Protein 5OQ3 (pdb70)

Nearest PDB structures (foldseek):
  5oq3-assembly1_A  TM=1.003E+00  e=3.127E-79  Clostridioides difficile
  8zqa-assembly1_H  TM=5.304E-01  e=3.551E-08  Rhodothermus profundi
  2ya2-assembly1_A  TM=5.154E-01  e=1.293E-06  Streptococcus pneumoniae TIGR4
  3faw-assembly1_A  TM=5.420E-01  e=4.729E-06  Streptococcus agalactiae COH1
  3km8-assembly2_B  TM=5.330E-01  e=2.047E-03  Mus musculus

InterPro domains:
  IPR003790 Glycosyl hydrolase-like 10 [PF02638] (31-335)
  IPR007253 Cell wall binding repeat 2 [PF04122] (404-491)
  IPR007253 Cell wall binding repeat 2 [PF04122] (505-593)
  IPR007253 Cell wall binding repeat 2 [PF04122] (609-683)
  IPR017853 Glycoside hydrolase superfamily [SSF51445] (54-316)
  IPR052177 Divisome-localized Glycosyl Hydrolase [PTHR43405] (4-421)

Foldseek 3Di:
DFAAEFEQELVVCPRADPDALDVVSRLVSLLVLLVLCVLLFHAEYAYEQAPAQAGLADDPQGAHDCSRHVDTRDDSPDRCQQSNQVSSVVSNHAYEYEHAQWFHDDFQDDPVPHDCRRPCNVCVVQWWDDHRGITGDLLDPVSLVSSLVRLLVCLQPYDHQEYEYEAAAQQFLDTPCVVSCVVRVPPPDVLVSSLVSVLVSLQSSLVSNCVRPVRRFYEYEHELFADDCVVPVLGFPAADDHCCGTRSHNVLVCLVVVSGQEYEHEQAADAPDNRRHLLRSLVSVLVSNPPTNYQYAYEFNCVQCLDVVVVGTHRLVCVLVSVVSNVVRPSHRYYYYHHSVSSVVDPSSSVSSNVVRD

Organism: Clostridioides difficile (NCBI:txid1496)

Solvent-accessible surface area: 14772 Å² total; per-residue (Å²): 200,45,25,56,0,0,3,0,3,0,24,150,24,69,19,2,0,173,33,93,97,65,65,75,99,2,63,120,29,0,19,64,16,0,72,87,0,104,63,1,24,4,22,1,0,0,0,3,0,3,0,9,0,0,0,0,1,140,26,152,51,8,10,37,0,33,10,1,11,46,77,32,33,108,87,25,66,30,36,1,0,50,47,1,4,107,22,0,62,150,45,59,4,74,0,5,0,8,1,1,1,3,26,0,1,17,55,118,64,41,38,109,171,20,33,87,96,0,4,3,84,119,39,98,96,27,30,12,115,51,65,70,53,37,22,0,3,1,1,25,59,112,0,34,131,13,2,21,52,1,2,20,22,0,0,128,82,22,89,4,32,0,0,0,0,10,33,114,4,1,40,13,96,72,13,115,1,68,79,13,45,138,151,78,1,201,67,82,89,76,56,66,15,7,22,72,8,0,8,21,0,0,122,46,0,40,61,20,0,58,95,71,62,87,140,10,49,0,0,0,0,0,39,2,4,9,48,10,106,109,55,22,114,76,2,2,74,14,60,50,146,26,6,38,60,24,39,6,1,20,0,53,15,0,3,126,111,35,11,5,35,2,0,0,0,22,0,27,53,19,47,56,54,190,42,4,18,0,36,93,0,0,39,31,1,2,97,15,5,135,86,38,150,10,49,0,19,0,0,0,0,0,46,20,71,33,73,109,94,76,73,42,39,38,0,9,166,34,0,56,100,0,2,70,46,3,104,161,61,98,42,19,92,3,2,0,0,46,0,0,61,11,0,24,123,20,114,66,4,22,144,33,0,94,75,17,23,129

Secondary structure (DSSP, 8-state):
--EEEEEE--GGGSSS-SSSS-HHHHHHHHHHHHHHHHHTT--EEEEEEESSS-BSS--SSSPBPHHHHSSTT---SS-HHHHHHHHHHHTT-EEEEEE-SSB---TT--GGGS-TT-HHHH-GGGEEEETTEEEE-TT-HHHHHHHHHHHHHHHHHS--SEEEE-S-SSSSS--S-HHHHHHHSTT--HHHHHHHHHHHHHHHHHHHHHHH-TTSEEEE--BS-S-BTTT-TTSBS--S--HHHHT---HHHHHHTT--SEE--B--S-TT-TTS-HHHHHHHHHHHHTTSSPEEEEEE-TT-BS-GGGTT-BSGGGHHHHHHHHTT-TTEEEEEES-HHHHHH-HHHHHHHHHHH-

Radius of gyration: 19.73 Å; Cα contacts (8 Å, |Δi|>4): 755; chains: 1; bounding box: 54×47×51 Å

B-factor: mean 16.6, std 9.35, range [5.35, 72.9]

Sequence (358 aa):
KEMRAAWISTVYNLDWPKTKNNEAKQKKEYTDLLDKKLKSVGINTAVVQVRPKSDALYKSNINPWSEYLTGTQGKDPGYDPLPFLIEEAHKRGMEFHAWFNPYRITMADESIDKLPANHPAKKNPSWVVKHGNKYYYDPGLPEVRKYIVDSIIAEVVQQNYDIDGVHFDDYFYPGVSFNDTATYQKYGKGQNKDNWRRENVNTTLLRDVKASIKSIKPNVVFGVSPAGIWRNKSSDPTGSDTSGNNESYVVGGTTYADTRAWIKQGLIDYVVPQLYWPIGLKAADYSSKLVAWWANEVKGTNVDLYIGQGIYKQGQSSYGGQNIIAKEIVQQVTLNRKYSEIKGSMMYFSAKDIANSTSIQKDLKSLYS

Structure (mmCIF, N/CA/C/O backbone):
data_5OQ3
#
_entry.id   5OQ3
#
_cell.length_a   62.016
_cell.length_b   65.639
_cell.length_c   104.010
_cell.angle_alpha   90.00
_cell.angle_beta   90.00
_cell.angle_gamma   90.00
#
_symmetry.space_group_name_H-M   'P 21 21 21'
#
loop_
_entity.id
_entity.type
_entity.pdbx_description
1 polymer Cwp19
2 non-polymer 'CHLORIDE ION'
3 non-polymer 1,2-ETHANEDIOL
4 non-polymer DI(HYDROXYETHYL)ETHER
5 water water
#
loop_
_atom_site.group_PDB
_atom_site.id
_atom_site.type_symbol
_atom_site.label_atom_id
_atom_site.label_alt_id
_atom_site.label_comp_id
_atom_site.label_asym_id
_atom_site.label_entity_id
_atom_site.label_seq_id
_atom_site.pdbx_PDB_ins_code
_atom_site.Cartn_x
_atom_site.Cartn_y
_atom_site.Cartn_z
_atom_site.occupancy
_atom_site.B_iso_or_equiv
_atom_site.auth_seq_id
_atom_site.auth_comp_id
_atom_site.auth_asym_id
_atom_site.au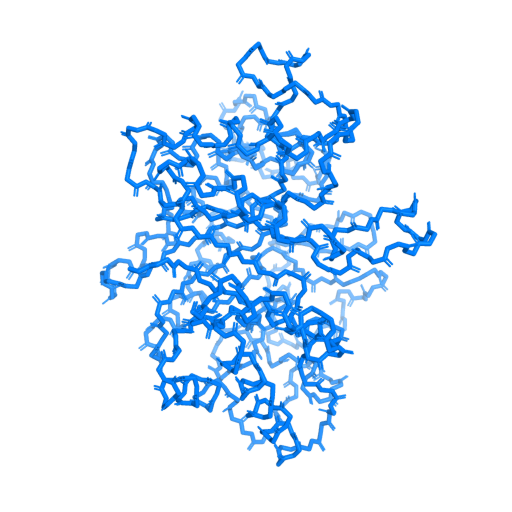th_atom_id
_atom_site.pdbx_PDB_model_num
ATOM 1 N N . LYS A 1 25 ? -4.245 -12.333 23.682 1.00 29.00 30 LYS A N 1
ATOM 2 C CA . LYS A 1 25 ? -3.681 -11.040 24.157 1.00 24.46 30 LYS A CA 1
ATOM 3 C C . LYS A 1 25 ? -4.357 -9.912 23.430 1.00 18.20 30 LYS A C 1
ATOM 4 O O . LYS A 1 25 ? -4.920 -10.111 22.373 1.00 19.65 30 LYS A O 1
ATOM 10 N N . GLU A 1 26 ? -4.267 -8.720 23.994 1.00 13.47 31 GLU A N 1
ATOM 11 C CA . GLU A 1 26 ? -4.900 -7.570 23.393 1.00 11.87 31 GLU A CA 1
ATOM 12 C C . GLU A 1 26 ? -4.225 -7.286 22.026 1.00 10.65 31 GLU A C 1
ATOM 13 O O . GLU A 1 26 ? -3.000 -7.304 21.917 1.00 10.96 31 GLU A O 1
ATOM 19 N N . MET A 1 27 ? -5.023 -7.014 20.996 1.00 10.02 32 MET A N 1
ATOM 20 C CA . MET A 1 27 ? -4.502 -6.540 19.690 1.00 9.93 32 MET A CA 1
ATOM 21 C C . MET A 1 27 ? -3.962 -5.144 19.789 1.00 7.97 32 MET A C 1
ATOM 22 O O . MET A 1 27 ? -4.649 -4.269 20.296 1.00 8.91 32 MET A O 1
ATOM 27 N N . ARG A 1 28 ? -2.724 -4.953 19.345 1.00 8.05 33 ARG A N 1
ATOM 28 C CA . ARG A 1 28 ? -2.076 -3.652 19.401 1.00 8.47 33 ARG A CA 1
ATOM 29 C C . ARG A 1 28 ? -1.374 -3.431 18.054 1.00 7.52 33 ARG A C 1
ATOM 30 O O . ARG A 1 28 ? -0.189 -3.704 17.930 1.00 10.04 33 ARG A O 1
ATOM 38 N N . ALA A 1 29 ? -2.141 -3.000 17.049 1.00 7.93 34 ALA A N 1
ATOM 39 C CA . ALA A 1 29 ? -1.646 -2.963 15.662 1.00 8.16 34 ALA A CA 1
ATOM 40 C C . ALA A 1 29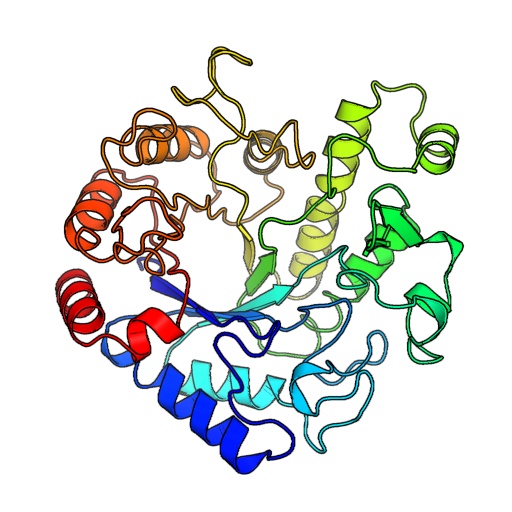 ? -1.378 -1.571 15.193 1.00 8.25 34 ALA A C 1
ATOM 41 O O . ALA A 1 29 ? -1.959 -0.636 15.698 1.00 8.81 34 ALA A O 1
ATOM 43 N N . ALA A 1 30 ? -0.501 -1.460 14.222 1.00 8.57 35 ALA A N 1
ATOM 44 C CA . ALA A 1 30 ? -0.319 -0.229 13.494 1.00 8.72 35 ALA A CA 1
ATOM 45 C C . ALA A 1 30 ? -0.476 -0.503 11.995 1.00 7.94 35 ALA A C 1
ATOM 46 O O . ALA A 1 30 ? 0.103 -1.455 11.481 1.00 9.38 35 ALA A O 1
ATOM 48 N N . TRP A 1 31 ? -1.203 0.386 11.323 1.00 8.47 36 TRP A N 1
ATOM 49 C CA . TRP A 1 31 ? -1.256 0.397 9.865 1.00 8.77 36 TRP A CA 1
ATOM 50 C C . TRP A 1 31 ? 0.052 0.969 9.320 1.00 9.14 36 TRP A C 1
ATOM 51 O O . TRP A 1 31 ? 0.514 2.032 9.785 1.00 10.51 36 TRP A O 1
ATOM 62 N N . ILE A 1 32 ? 0.608 0.281 8.325 1.00 9.56 37 ILE A N 1
ATOM 63 C CA . ILE A 1 32 ? 1.752 0.760 7.553 1.00 10.25 37 ILE A CA 1
ATOM 64 C C . ILE A 1 32 ? 1.252 0.857 6.088 1.00 10.64 37 ILE A C 1
ATOM 65 O O . ILE A 1 32 ? 1.159 -0.125 5.366 1.00 11.57 37 ILE A O 1
ATOM 70 N N . SER A 1 33 ? 0.874 2.057 5.712 1.00 12.67 38 SER A N 1
ATOM 71 C CA . SER A 1 33 ? 0.357 2.397 4.397 1.00 13.18 38 SER A CA 1
ATOM 72 C C . SER A 1 33 ? 1.482 2.676 3.442 1.00 12.22 38 SER A C 1
ATOM 73 O O . SER A 1 33 ? 2.459 3.360 3.775 1.00 13.49 38 SER A O 1
ATOM 76 N N . THR A 1 34 ? 1.345 2.137 2.237 1.00 12.09 39 THR A N 1
ATOM 77 C CA . THR A 1 34 ? 2.329 2.272 1.156 1.00 13.58 39 THR A CA 1
ATOM 78 C C . THR A 1 34 ? 1.845 3.192 0.025 1.00 14.61 39 THR A C 1
ATOM 79 O O . THR A 1 34 ? 2.641 3.695 -0.772 1.00 15.90 39 THR A O 1
ATOM 83 N N . VAL A 1 35 ? 0.543 3.478 -0.007 1.00 13.16 40 VAL A N 1
ATOM 84 C CA . VAL A 1 35 ? 0.003 4.394 -1.016 1.00 14.66 40 VAL A CA 1
ATOM 85 C C . VAL A 1 35 ? 0.586 5.780 -0.775 1.00 16.96 40 VAL A C 1
ATOM 86 O O . VAL A 1 35 ? 0.669 6.243 0.367 1.00 17.61 40 VAL A O 1
ATOM 90 N N . TYR A 1 36 ? 1.080 6.405 -1.847 1.00 15.87 41 TYR A N 1
ATOM 91 C CA . TYR A 1 36 ? 1.803 7.676 -1.752 1.00 18.53 41 TYR A CA 1
ATOM 92 C C . TYR A 1 36 ? 2.977 7.607 -0.756 1.00 16.47 41 TYR A C 1
ATOM 93 O O . TYR A 1 36 ? 3.426 8.625 -0.262 1.00 18.35 41 TYR A O 1
ATOM 102 N N . ASN A 1 37 ? 3.510 6.397 -0.520 1.00 16.77 42 ASN A N 1
ATOM 103 C CA . ASN A 1 37 ? 4.679 6.209 0.345 1.00 16.74 42 ASN A CA 1
ATOM 104 C C . ASN A 1 37 ? 4.416 6.807 1.734 1.00 17.21 42 ASN A C 1
ATOM 105 O O . ASN A 1 37 ? 5.294 7.364 2.343 1.00 18.95 42 ASN A O 1
ATOM 110 N N . LEU A 1 38 ? 3.184 6.671 2.228 1.00 17.02 43 LEU A N 1
ATOM 111 C CA . LEU A 1 38 ? 2.790 7.381 3.463 1.00 16.94 43 LEU A CA 1
ATOM 112 C C . LEU A 1 38 ? 3.654 6.976 4.668 1.00 15.72 43 LEU A C 1
ATOM 113 O O . LEU A 1 38 ? 4.263 7.822 5.326 1.00 17.46 43 LEU A O 1
ATOM 118 N N . ASP A 1 39 ? 3.672 5.681 4.968 1.00 15.73 44 ASP A N 1
ATOM 119 C CA . ASP A 1 39 ? 4.445 5.152 6.069 1.00 14.32 44 ASP A CA 1
ATOM 120 C C . ASP A 1 39 ? 5.737 4.456 5.655 1.00 16.16 44 ASP A C 1
ATOM 121 O O . ASP A 1 39 ? 6.711 4.543 6.369 1.00 19.55 44 ASP A O 1
ATOM 126 N N . TRP A 1 40 ? 5.706 3.708 4.551 1.00 15.26 45 TRP A N 1
ATOM 127 C CA . TRP A 1 40 ? 6.860 2.967 4.044 1.00 15.50 45 TRP A CA 1
ATOM 128 C C . TRP A 1 40 ? 6.604 2.645 2.557 1.00 14.94 45 TRP A C 1
ATOM 129 O O . TRP A 1 40 ? 5.430 2.397 2.200 1.00 17.58 45 TRP A O 1
ATOM 140 N N . PRO A 1 41 ? 7.623 2.610 1.697 1.00 16.15 46 PRO A N 1
ATOM 141 C CA . PRO A 1 41 ? 8.997 3.091 1.953 1.00 16.56 46 PRO A CA 1
ATOM 142 C C . PRO A 1 41 ? 9.124 4.577 1.722 1.00 19.20 46 PRO A C 1
ATOM 143 O O . PRO A 1 41 ? 8.430 5.116 0.867 1.00 20.95 46 PRO A O 1
ATOM 147 N N . LYS A 1 42 ? 10.007 5.234 2.477 1.00 19.37 47 LYS A N 1
ATOM 148 C CA . LYS A 1 42 ? 10.257 6.659 2.277 1.00 22.63 47 LYS A CA 1
ATOM 149 C C . LYS A 1 42 ? 11.062 6.847 0.994 1.00 22.85 47 LYS A C 1
ATOM 150 O O . LYS A 1 42 ? 10.880 7.844 0.292 1.00 28.25 47 LYS A O 1
ATOM 156 N N . THR A 1 43 ? 11.963 5.903 0.706 1.00 22.08 48 THR A N 1
ATOM 157 C CA . THR A 1 43 ? 12.884 5.999 -0.438 1.00 22.72 48 THR A CA 1
ATOM 158 C C . THR A 1 43 ? 12.465 5.031 -1.551 1.00 20.99 48 THR A C 1
ATOM 159 O O . THR A 1 43 ? 12.100 3.892 -1.259 1.00 22.92 48 THR A O 1
ATOM 163 N N . LYS A 1 44 ? 12.489 5.500 -2.801 1.00 22.12 49 LYS A N 1
ATOM 164 C CA . LYS A 1 44 ? 12.240 4.651 -3.972 1.00 21.15 49 LYS A CA 1
ATOM 165 C C . LYS A 1 44 ? 13.578 4.256 -4.584 1.00 23.54 49 LYS A C 1
ATOM 166 O O . LYS A 1 44 ? 14.547 4.948 -4.408 1.00 24.96 49 LYS A O 1
ATOM 172 N N . ASN A 1 45 ? 13.605 3.116 -5.280 1.00 22.39 50 ASN A N 1
ATOM 173 C CA . ASN A 1 45 ? 14.791 2.665 -6.026 1.00 25.40 50 ASN A CA 1
ATOM 174 C C . ASN A 1 45 ? 16.035 2.563 -5.188 1.00 24.88 50 ASN A C 1
ATOM 175 O O . ASN A 1 45 ? 17.106 3.064 -5.569 1.00 28.01 50 ASN A O 1
ATOM 180 N N . ASN A 1 46 ? 15.874 1.890 -4.048 1.00 25.17 51 ASN A N 1
ATOM 181 C CA . ASN A 1 46 ? 17.019 1.660 -3.173 1.00 23.53 51 ASN A CA 1
ATOM 182 C C . ASN A 1 46 ? 16.656 0.546 -2.184 1.00 20.31 51 ASN A C 1
ATOM 183 O O . ASN A 1 46 ? 16.163 0.776 -1.089 1.00 20.29 51 ASN A O 1
ATOM 188 N N . GLU A 1 47 ? 16.917 -0.685 -2.598 1.00 18.83 52 GLU A N 1
ATOM 189 C CA . GLU A 1 47 ? 16.559 -1.845 -1.811 1.00 19.04 52 GLU A CA 1
ATOM 190 C C . GLU A 1 47 ? 17.100 -1.790 -0.381 1.00 18.43 52 GLU A C 1
ATOM 191 O O . GLU A 1 47 ? 16.358 -2.005 0.588 1.00 18.51 52 GLU A O 1
ATOM 197 N N . ALA A 1 48 ? 18.386 -1.511 -0.248 1.00 18.65 53 ALA A N 1
ATOM 198 C CA . ALA A 1 48 ? 18.999 -1.529 1.084 1.00 18.30 53 ALA A CA 1
ATOM 199 C C . ALA A 1 48 ? 18.340 -0.491 2.009 1.00 17.66 53 ALA A C 1
ATOM 200 O O . ALA A 1 48 ? 18.086 -0.760 3.180 1.00 20.64 53 ALA A O 1
ATOM 202 N N . LYS A 1 49 ? 18.070 0.700 1.474 1.00 17.79 54 LYS A N 1
ATOM 203 C CA . LYS A 1 49 ? 17.499 1.741 2.291 1.00 18.17 54 LYS A CA 1
ATOM 204 C C . LYS A 1 49 ? 16.028 1.419 2.642 1.00 17.56 54 LYS A C 1
ATOM 205 O O . LYS A 1 49 ? 15.563 1.699 3.739 1.00 19.48 54 LYS A O 1
ATOM 211 N N . GLN A 1 50 ? 15.311 0.794 1.707 1.00 15.87 55 GLN A N 1
ATOM 212 C CA . GLN A 1 50 ? 13.936 0.414 1.970 1.00 14.72 55 GLN A CA 1
ATOM 213 C C . GLN A 1 50 ? 13.900 -0.626 3.091 1.00 14.57 55 GLN A C 1
ATOM 214 O O . GLN A 1 50 ? 13.092 -0.538 3.990 1.00 14.38 55 GLN A O 1
ATOM 220 N N . LYS A 1 51 ? 14.805 -1.590 3.038 1.00 13.48 56 LYS A N 1
ATOM 221 C CA . LYS A 1 51 ? 14.893 -2.609 4.084 1.00 14.25 56 LYS A CA 1
ATOM 222 C C . LYS A 1 51 ? 15.188 -1.951 5.439 1.00 15.11 56 LYS A C 1
ATOM 223 O O . LYS A 1 51 ? 14.543 -2.296 6.457 1.00 13.88 56 LYS A O 1
ATOM 229 N N . LYS A 1 52 ? 16.174 -1.052 5.485 1.00 15.39 57 LYS A N 1
ATOM 230 C CA . LYS A 1 52 ? 16.515 -0.412 6.764 1.00 15.31 57 LYS A CA 1
ATOM 231 C C . LYS A 1 52 ? 15.370 0.489 7.285 1.00 15.70 57 LYS A C 1
ATOM 232 O O . LYS A 1 52 ? 15.101 0.528 8.489 1.00 16.06 57 LYS A O 1
ATOM 238 N N . GLU A 1 53 ? 14.714 1.234 6.390 1.00 14.94 58 GLU A N 1
ATOM 239 C CA . GLU A 1 53 ? 13.558 2.030 6.781 1.00 15.83 58 GLU A CA 1
ATOM 240 C C . GLU A 1 53 ? 12.461 1.163 7.455 1.00 15.18 58 GLU A C 1
ATOM 241 O O . GLU A 1 53 ? 11.901 1.539 8.466 1.00 15.23 58 GLU A O 1
ATOM 247 N N . TYR A 1 54 ? 12.246 -0.055 6.937 1.00 12.61 59 TYR A N 1
ATOM 248 C CA . TYR A 1 54 ? 11.257 -0.956 7.505 1.00 12.62 59 TYR A CA 1
ATOM 249 C C . TYR A 1 54 ? 11.666 -1.500 8.867 1.00 12.95 59 TYR A C 1
ATOM 250 O O . TYR A 1 54 ? 10.857 -1.468 9.814 1.00 13.41 59 TYR A O 1
ATOM 259 N N . THR A 1 55 ? 12.905 -1.974 8.982 1.00 12.03 60 THR A N 1
ATOM 260 C CA . THR A 1 55 ? 13.306 -2.522 10.282 1.00 11.73 60 THR A CA 1
ATOM 261 C C . THR A 1 55 ? 13.364 -1.454 11.368 1.00 13.62 60 THR A C 1
ATOM 262 O O . THR A 1 55 ? 13.031 -1.702 12.511 1.00 14.99 60 THR A O 1
ATOM 266 N N . ASP A 1 56 ? 13.813 -0.268 11.003 1.00 13.83 61 ASP A N 1
ATOM 267 C CA . ASP A 1 56 ? 13.820 0.830 11.951 1.00 14.29 61 ASP A CA 1
ATOM 268 C C . ASP A 1 56 ? 12.398 1.177 12.400 1.00 15.16 61 ASP A C 1
ATOM 269 O O . ASP A 1 56 ? 12.156 1.466 13.575 1.00 16.45 61 ASP A O 1
ATOM 274 N N . LEU A 1 57 ? 11.458 1.140 11.465 1.00 13.63 62 LEU A N 1
ATOM 275 C CA . LEU A 1 57 ? 10.055 1.398 11.784 1.00 12.83 62 LEU A CA 1
ATOM 276 C C . LEU A 1 57 ? 9.522 0.314 12.735 1.00 12.81 62 LEU A C 1
ATOM 277 O O . LEU A 1 57 ? 8.943 0.625 13.770 1.00 14.15 62 LEU A O 1
ATOM 282 N N . LEU A 1 58 ? 9.756 -0.960 12.420 1.00 11.85 63 LEU A N 1
ATOM 283 C CA . LEU A 1 58 ? 9.281 -1.997 13.317 1.00 12.69 63 LEU A CA 1
ATOM 284 C C . LEU A 1 58 ? 9.890 -1.877 14.696 1.00 12.91 63 LEU A C 1
ATOM 285 O O . LEU A 1 58 ? 9.222 -2.141 15.698 1.00 13.55 63 LEU A O 1
ATOM 290 N N . ASP A 1 59 ? 11.186 -1.526 14.748 1.00 12.40 64 ASP A N 1
ATOM 291 C CA . ASP A 1 59 ? 11.812 -1.413 16.057 1.00 13.57 64 ASP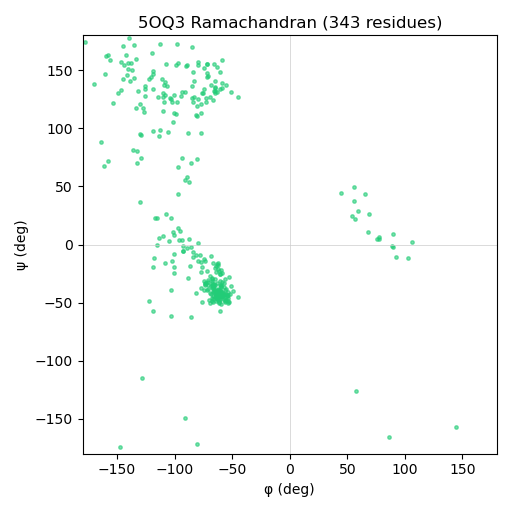 A CA 1
ATOM 292 C C . ASP A 1 59 ? 11.115 -0.348 16.911 1.00 13.83 64 ASP A C 1
ATOM 293 O O . ASP A 1 59 ? 10.885 -0.551 18.093 1.00 14.95 64 ASP A O 1
ATOM 298 N N . LYS A 1 60 ? 10.775 0.774 16.302 1.00 13.39 65 LYS A N 1
ATOM 299 C CA A LYS A 1 60 ? 10.129 1.848 17.034 0.54 15.16 65 LYS A CA 1
ATOM 300 C CA B LYS A 1 60 ? 10.097 1.858 17.009 0.46 14.66 65 LYS A CA 1
ATOM 301 C C . LYS A 1 60 ? 8.702 1.397 17.464 1.00 15.37 65 LYS A C 1
ATOM 302 O O . LYS A 1 60 ? 8.308 1.611 18.605 1.00 16.14 65 LYS A O 1
ATOM 313 N N . LEU A 1 61 ? 7.971 0.721 16.578 1.00 13.48 66 LEU A N 1
ATOM 314 C CA . LEU A 1 61 ? 6.634 0.236 16.943 1.00 13.02 66 LEU A CA 1
ATOM 315 C C . LEU A 1 61 ? 6.700 -0.786 18.086 1.00 12.87 66 LEU A C 1
ATOM 316 O O . LEU A 1 61 ? 5.945 -0.693 19.044 1.00 13.68 66 LEU A O 1
ATOM 321 N N . LYS A 1 62 ? 7.633 -1.731 17.983 1.00 13.11 67 LYS A N 1
ATOM 322 C CA . LYS A 1 62 ? 7.748 -2.747 19.005 1.00 14.69 67 LYS A CA 1
ATOM 323 C C . LYS A 1 62 ? 8.052 -2.094 20.355 1.00 16.11 67 LYS A C 1
ATOM 324 O O . LYS A 1 62 ? 7.541 -2.500 21.401 1.00 16.62 67 LYS A O 1
ATOM 330 N N . SER A 1 63 ? 8.903 -1.068 20.317 1.00 14.81 68 SER A N 1
ATOM 331 C CA . SER A 1 63 ? 9.316 -0.385 21.543 1.00 16.87 68 SER A CA 1
ATOM 332 C C . SER A 1 63 ? 8.189 0.242 22.350 1.00 16.49 68 SER A C 1
ATOM 333 O O . SER A 1 63 ? 8.366 0.459 23.559 1.00 19.19 68 SER A O 1
ATOM 336 N N . VAL A 1 64 ? 7.051 0.518 21.713 1.00 17.43 69 VAL A N 1
ATOM 337 C CA . VAL A 1 64 ? 5.891 1.095 22.425 1.00 16.25 69 VAL A CA 1
ATOM 338 C C . VAL A 1 64 ? 4.784 0.108 22.687 1.00 16.16 69 VAL A C 1
ATOM 339 O O . VAL A 1 64 ? 3.729 0.491 23.176 1.00 18.65 69 VAL A O 1
ATOM 343 N N . GLY A 1 65 ? 4.997 -1.154 22.321 1.00 15.51 70 GLY A N 1
ATOM 344 C CA . GLY A 1 65 ? 4.016 -2.200 22.588 1.00 14.34 70 GLY A CA 1
ATOM 345 C C . GLY A 1 65 ? 3.212 -2.696 21.387 1.00 11.80 70 GLY A C 1
ATOM 346 O O . GLY A 1 65 ? 2.351 -3.528 21.533 1.00 12.73 70 GLY A O 1
ATOM 347 N N . ILE A 1 66 ? 3.475 -2.187 20.197 1.00 11.21 71 ILE A N 1
ATOM 348 C CA . ILE A 1 66 ? 2.798 -2.704 19.005 1.00 10.22 71 ILE A CA 1
ATOM 349 C C . ILE A 1 66 ? 3.200 -4.155 18.766 1.00 9.69 71 ILE A C 1
ATOM 350 O O . ILE A 1 66 ? 4.381 -4.513 18.786 1.00 12.73 71 ILE A O 1
ATOM 355 N N . ASN A 1 67 ? 2.182 -4.998 18.569 1.00 9.28 72 ASN A N 1
ATOM 356 C CA . ASN A 1 67 ? 2.376 -6.427 18.358 1.00 9.36 72 ASN A CA 1
ATOM 357 C C . ASN A 1 67 ? 1.972 -6.943 17.006 1.00 9.10 72 ASN A C 1
ATOM 358 O O . ASN A 1 67 ? 2.192 -8.125 16.705 1.00 10.35 72 ASN A O 1
ATOM 363 N N . THR A 1 68 ? 1.480 -6.058 16.141 1.00 9.28 73 THR A N 1
ATOM 364 C CA . THR A 1 68 ? 0.913 -6.464 14.832 1.00 8.43 73 THR A CA 1
ATOM 365 C C . THR A 1 68 ? 1.155 -5.356 13.828 1.00 7.90 73 THR A C 1
ATOM 366 O O . THR A 1 68 ? 0.802 -4.200 14.121 1.00 9.40 73 THR A O 1
ATOM 370 N N . ALA A 1 69 ? 1.690 -5.708 12.659 1.00 8.29 74 ALA A N 1
ATOM 371 C CA . ALA A 1 69 ? 1.900 -4.755 11.572 1.00 8.81 74 ALA A CA 1
ATOM 372 C C . ALA A 1 69 ? 0.870 -5.088 10.507 1.00 8.66 74 ALA A C 1
ATOM 373 O O . ALA A 1 69 ? 0.779 -6.225 10.065 1.00 8.73 74 ALA A O 1
ATOM 375 N N . VAL A 1 70 ? 0.133 -4.114 10.068 1.00 8.31 75 VAL A N 1
ATOM 376 C CA . VAL A 1 70 ? -0.916 -4.263 9.024 1.00 8.25 75 VAL A CA 1
ATOM 377 C C . VAL A 1 70 ? -0.400 -3.490 7.811 1.00 6.65 75 VAL A C 1
ATOM 378 O O . VAL A 1 70 ? -0.429 -2.236 7.787 1.00 9.60 75 VAL A O 1
ATOM 382 N N . VAL A 1 71 ? 0.182 -4.224 6.847 1.00 7.59 76 VAL A N 1
ATOM 383 C CA . VAL A 1 71 ? 1.022 -3.612 5.807 1.00 7.94 76 VAL A CA 1
ATOM 384 C C . VAL A 1 71 ? 0.310 -3.688 4.464 1.00 7.77 76 VAL A C 1
ATOM 385 O O . VAL A 1 71 ? -0.121 -4.768 4.069 1.00 8.20 76 VAL A O 1
ATOM 389 N N . GLN A 1 72 ? 0.177 -2.561 3.784 1.00 9.11 77 GLN A N 1
ATOM 390 C CA . GLN A 1 72 ? -0.591 -2.423 2.537 1.00 9.66 77 GLN A CA 1
ATOM 391 C C . GLN A 1 72 ? 0.188 -2.983 1.366 1.00 11.66 77 GLN A C 1
ATOM 392 O O . GLN A 1 72 ? 1.025 -2.320 0.792 1.00 12.67 77 GLN A O 1
ATOM 398 N N . VAL A 1 73 ? -0.117 -4.244 1.036 1.00 8.92 78 VAL A N 1
ATOM 399 C CA . VAL A 1 73 ? 0.544 -4.963 -0.030 1.00 10.53 78 VAL A CA 1
ATOM 400 C C . VAL A 1 73 ? -0.089 -4.736 -1.408 1.00 9.65 78 VAL A C 1
ATOM 401 O O . VAL A 1 73 ? 0.520 -5.045 -2.417 1.00 10.58 78 VAL A O 1
ATOM 405 N N . ARG A 1 74 ? -1.339 -4.250 -1.405 1.00 10.23 79 ARG A N 1
ATOM 406 C CA . ARG A 1 74 ? -2.089 -3.884 -2.641 1.00 10.68 79 ARG A CA 1
ATOM 407 C C . ARG A 1 74 ? -2.713 -2.515 -2.435 1.00 11.16 79 ARG A C 1
ATOM 408 O O . ARG A 1 74 ? -3.906 -2.409 -2.149 1.00 11.48 79 ARG A O 1
ATOM 416 N N . PRO A 1 75 ? -1.905 -1.453 -2.611 1.00 11.73 80 PRO A N 1
ATOM 417 C CA . PRO A 1 75 ? -2.464 -0.121 -2.492 1.00 12.44 80 PRO A CA 1
ATOM 418 C C . PRO A 1 75 ? -3.263 0.344 -3.684 1.00 12.55 80 PRO A C 1
ATOM 419 O O . PRO A 1 75 ? -4.139 1.200 -3.513 1.00 16.01 80 PRO A O 1
ATOM 423 N N . LYS A 1 76 ? -3.016 -0.227 -4.868 1.00 12.75 81 LYS A N 1
ATOM 424 C CA . LYS A 1 76 ? -3.567 0.334 -6.115 1.00 12.99 81 LYS A CA 1
ATOM 425 C C . LYS A 1 76 ? -3.543 -0.713 -7.234 1.00 13.67 81 LYS A C 1
ATOM 426 O O . LYS A 1 76 ? -2.790 -0.592 -8.209 1.00 15.10 81 LYS A O 1
ATOM 432 N N . SER A 1 77 ? -4.371 -1.753 -7.058 1.00 12.14 82 SER A N 1
ATOM 433 C CA . SER A 1 77 ? -4.451 -2.906 -8.006 1.00 12.45 82 SER A CA 1
ATOM 434 C C . SER A 1 77 ? -3.055 -3.401 -8.437 1.00 12.19 82 SER A C 1
ATOM 435 O O . SER A 1 77 ? -2.821 -3.714 -9.604 1.00 13.15 82 SER A O 1
ATOM 438 N N . ASP A 1 78 ? -2.177 -3.514 -7.456 1.00 11.51 83 ASP A N 1
ATOM 439 C CA . ASP A 1 78 ? -0.752 -3.719 -7.668 1.00 10.74 83 ASP A CA 1
ATOM 440 C C . ASP A 1 78 ? -0.246 -4.567 -6.518 1.00 11.67 83 ASP A C 1
ATOM 441 O O . ASP A 1 78 ? -1.036 -5.061 -5.686 1.00 12.53 83 ASP A O 1
ATOM 446 N N . ALA A 1 79 ? 1.071 -4.769 -6.471 1.00 10.88 84 ALA A N 1
ATOM 447 C CA . ALA A 1 79 ? 1.625 -5.738 -5.530 1.00 11.11 84 ALA A CA 1
ATOM 448 C C . ALA A 1 79 ? 2.986 -5.269 -5.046 1.00 11.42 84 ALA A C 1
ATOM 449 O O . ALA A 1 79 ? 3.855 -4.918 -5.853 1.00 12.47 84 ALA A O 1
ATOM 451 N N . LEU A 1 80 ? 3.174 -5.339 -3.726 1.00 11.87 85 LEU A N 1
ATOM 452 C CA . LEU A 1 80 ? 4.514 -5.236 -3.162 1.00 12.60 85 LEU A CA 1
ATOM 453 C C . LEU A 1 80 ? 5.065 -6.642 -2.894 1.00 12.87 85 LEU A C 1
ATOM 454 O O . LEU A 1 80 ? 5.651 -6.909 -1.854 1.00 15.89 85 LEU A O 1
ATOM 459 N N . TYR A 1 81 ? 4.851 -7.541 -3.861 1.00 11.79 86 TYR A N 1
ATOM 460 C CA . TYR A 1 81 ? 5.256 -8.945 -3.763 1.00 12.21 86 TYR A CA 1
ATOM 461 C C . TYR A 1 81 ? 5.304 -9.481 -5.190 1.00 13.06 86 TYR A C 1
ATOM 462 O O . TYR A 1 81 ? 4.686 -8.896 -6.096 1.00 13.74 86 TYR A O 1
ATOM 471 N N . LYS A 1 82 ? 5.995 -10.596 -5.365 1.00 14.21 87 LYS A N 1
ATOM 472 C CA . LYS A 1 82 ? 6.100 -11.285 -6.642 1.00 15.05 87 LYS A CA 1
ATOM 473 C C . LYS A 1 82 ? 4.759 -11.961 -6.944 1.00 15.55 87 LYS A C 1
ATOM 474 O O . LYS A 1 82 ? 4.220 -12.722 -6.124 1.00 16.09 87 LYS A O 1
ATOM 480 N N . SER A 1 83 ? 4.202 -11.663 -8.118 1.00 14.03 88 SER A N 1
ATOM 481 C CA . SER A 1 83 ? 2.846 -12.076 -8.496 1.00 15.38 88 SER A CA 1
ATOM 482 C C . SER A 1 83 ? 2.832 -12.478 -9.969 1.00 17.15 88 SER A C 1
ATOM 483 O O . SER A 1 83 ? 3.518 -11.862 -10.779 1.00 18.49 88 SER A O 1
ATOM 486 N N . ASN A 1 84 ? 2.006 -13.461 -10.297 1.00 17.22 89 ASN A N 1
ATOM 487 C CA . ASN A 1 84 ? 1.696 -13.830 -11.674 1.00 20.41 89 ASN A CA 1
ATOM 488 C C . ASN A 1 84 ? 0.317 -13.252 -12.102 1.00 18.92 89 ASN A C 1
ATOM 489 O O . ASN A 1 84 ? -0.218 -13.621 -13.137 1.00 24.49 89 ASN A O 1
ATOM 494 N N . ILE A 1 85 ? -0.260 -12.365 -11.287 1.00 16.80 90 ILE A N 1
ATOM 495 C CA . ILE A 1 85 ? -1.602 -11.794 -11.517 1.00 17.69 90 ILE A CA 1
ATOM 496 C C . ILE A 1 85 ? -1.548 -10.253 -11.589 1.00 16.37 90 ILE A C 1
ATOM 497 O O . ILE A 1 85 ? -2.153 -9.646 -12.474 1.00 19.22 90 ILE A O 1
ATOM 502 N N . ASN A 1 86 ? -0.881 -9.618 -10.631 1.00 14.05 91 ASN A N 1
ATOM 503 C CA . ASN A 1 86 ? -0.945 -8.184 -10.440 1.00 14.23 91 ASN A CA 1
ATOM 504 C C . ASN A 1 86 ? 0.427 -7.578 -10.619 1.00 14.16 91 ASN A C 1
ATOM 505 O O . ASN A 1 86 ? 1.436 -8.212 -10.341 1.00 16.10 91 ASN A O 1
ATOM 510 N N . PRO A 1 87 ? 0.490 -6.316 -11.099 1.00 14.40 92 PRO A N 1
ATOM 511 C CA . PRO A 1 87 ? 1.771 -5.682 -11.436 1.00 13.20 92 PRO A CA 1
ATOM 512 C C .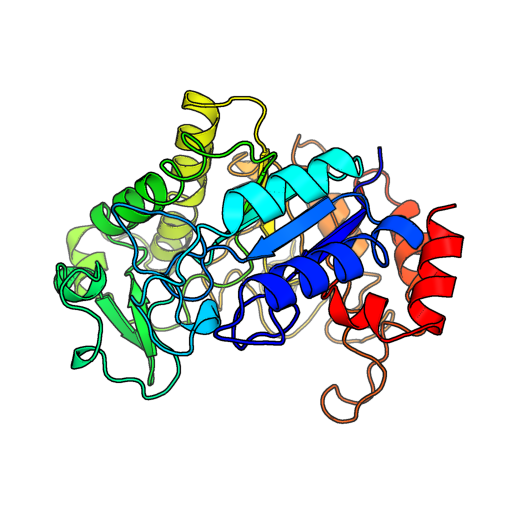 PRO A 1 87 ? 2.500 -5.154 -10.215 1.00 13.29 92 PRO A C 1
ATOM 513 O O . PRO A 1 87 ? 1.864 -4.754 -9.226 1.00 13.57 92 PRO A O 1
ATOM 517 N N . TRP A 1 88 ? 3.836 -5.048 -10.298 1.00 12.23 93 TRP A N 1
ATOM 518 C CA . TRP A 1 88 ? 4.604 -4.414 -9.223 1.00 12.63 93 TRP A CA 1
ATOM 519 C C . TRP A 1 88 ? 4.103 -3.011 -8.933 1.00 12.82 93 TRP A C 1
ATOM 520 O O . TRP A 1 88 ? 3.868 -2.213 -9.853 1.00 14.40 93 TRP A O 1
ATOM 531 N N . SER A 1 89 ? 4.005 -2.670 -7.658 1.00 12.54 94 SER A N 1
ATOM 532 C CA . SER A 1 89 ? 3.506 -1.350 -7.262 1.00 14.24 94 SER A CA 1
ATOM 533 C C . SER A 1 89 ? 4.484 -0.233 -7.637 1.00 15.09 94 SER A C 1
ATOM 534 O O . SER A 1 89 ? 5.681 -0.337 -7.430 1.00 15.59 94 SER A O 1
ATOM 537 N N . GLU A 1 90 ? 3.936 0.859 -8.156 1.00 15.05 95 GLU A N 1
ATOM 538 C CA . GLU A 1 90 ? 4.720 2.035 -8.467 1.00 16.12 95 GLU A CA 1
ATOM 539 C C . GLU A 1 90 ? 5.352 2.658 -7.236 1.00 15.36 95 GLU A C 1
ATOM 540 O O . GLU A 1 90 ? 6.285 3.457 -7.378 1.00 16.44 95 GLU A O 1
ATOM 546 N N . TYR A 1 91 ? 4.881 2.319 -6.033 1.00 13.17 96 TYR A N 1
ATOM 547 C CA . TYR A 1 91 ? 5.426 3.023 -4.854 1.00 15.21 96 TYR A CA 1
ATOM 548 C C . TYR A 1 91 ? 6.799 2.501 -4.436 1.00 16.88 96 TYR A C 1
ATOM 549 O O . TYR A 1 91 ? 7.445 3.117 -3.624 1.00 18.73 96 TYR A O 1
ATOM 558 N N . LEU A 1 92 ? 7.261 1.397 -5.021 1.00 14.93 97 LEU A N 1
ATOM 559 C CA . LEU A 1 92 ? 8.620 0.909 -4.780 1.00 16.54 97 LEU A CA 1
ATOM 560 C C . LEU A 1 92 ? 9.675 1.626 -5.612 1.00 18.26 97 LEU A C 1
ATOM 561 O O . LEU A 1 92 ? 10.772 1.899 -5.122 1.00 20.48 97 LEU A O 1
ATOM 566 N N . THR A 1 93 ? 9.359 1.862 -6.879 1.00 18.93 98 THR A N 1
ATOM 567 C CA . THR A 1 93 ? 10.327 2.423 -7.857 1.00 21.36 98 THR A CA 1
ATOM 568 C C . THR A 1 93 ? 9.986 3.792 -8.516 1.00 18.82 98 THR A C 1
ATOM 569 O O . THR A 1 93 ? 10.822 4.450 -9.034 1.00 25.69 98 THR A O 1
ATOM 573 N N . GLY A 1 94 ? 8.668 4.100 -8.439 1.00 16.49 99 GLY A N 1
ATOM 574 C CA . GLY A 1 94 ? 8.141 5.285 -9.159 1.00 24.39 99 GLY A CA 1
ATOM 575 C C . GLY A 1 94 ? 7.401 4.894 -10.428 1.00 24.60 99 GLY A C 1
ATOM 576 O O . GLY A 1 94 ? 6.778 5.743 -11.037 1.00 29.67 99 GLY A O 1
ATOM 577 N N . THR A 1 95 ? 7.505 3.634 -10.858 1.00 22.50 100 THR A N 1
ATOM 578 C CA . THR A 1 95 ? 6.908 3.155 -12.119 1.00 25.29 100 THR A CA 1
ATOM 579 C C . THR A 1 95 ? 6.088 1.872 -11.935 1.00 23.16 100 THR A C 1
ATOM 580 O O . THR A 1 95 ? 6.645 0.852 -11.495 1.00 20.80 100 THR A O 1
ATOM 584 N N . GLN A 1 96 ? 4.783 1.902 -12.279 1.00 22.82 101 GLN A N 1
ATOM 585 C CA . GLN A 1 96 ? 3.965 0.706 -12.108 1.00 22.44 101 GLN A CA 1
ATOM 586 C C . GLN A 1 96 ? 4.469 -0.383 -13.040 1.00 21.26 101 GLN A C 1
ATOM 587 O O . GLN A 1 96 ? 4.768 -0.136 -14.203 1.00 23.79 101 GLN A O 1
ATOM 593 N N . GLY A 1 97 ? 4.587 -1.581 -12.495 1.00 18.73 102 GLY A N 1
ATOM 594 C CA . GLY A 1 97 ? 4.998 -2.731 -13.248 1.00 19.62 102 GLY A CA 1
ATOM 595 C C . GLY A 1 97 ? 6.486 -2.983 -13.228 1.00 18.50 102 GLY A C 1
ATOM 596 O O . GLY A 1 97 ? 6.922 -4.043 -13.666 1.00 21.37 102 GLY A O 1
ATOM 597 N N . LYS A 1 98 ? 7.268 -2.032 -12.726 1.00 18.06 103 LYS A N 1
ATOM 598 C CA . LYS A 1 98 ? 8.738 -2.155 -12.731 1.00 19.47 103 LYS A CA 1
ATOM 599 C C . LYS A 1 98 ? 9.222 -3.054 -11.597 1.00 19.83 103 LYS A C 1
ATOM 600 O O . LYS A 1 98 ? 8.941 -2.779 -10.431 1.00 19.07 103 LYS A O 1
ATOM 606 N N . ASP A 1 99 ? 9.994 -4.090 -11.940 1.00 18.45 104 ASP A N 1
ATOM 607 C CA . ASP A 1 99 ? 10.552 -5.005 -10.955 1.00 18.05 104 ASP A CA 1
ATOM 608 C C . ASP A 1 99 ? 11.562 -4.222 -10.126 1.00 18.43 104 ASP A C 1
ATOM 609 O O . ASP A 1 99 ? 12.497 -3.653 -10.672 1.00 20.62 104 ASP A O 1
ATOM 614 N N . PRO A 1 100 ? 11.394 -4.200 -8.795 1.00 17.34 105 PRO A N 1
ATOM 615 C CA . PRO A 1 100 ? 12.330 -3.462 -7.962 1.00 17.94 105 PRO A CA 1
ATOM 616 C C . PRO A 1 100 ? 13.651 -4.200 -7.694 1.00 19.38 105 PRO A C 1
ATOM 617 O O . PRO A 1 100 ? 14.502 -3.685 -6.978 1.00 22.88 105 PRO A O 1
ATOM 621 N N . GLY A 1 101 ? 13.818 -5.397 -8.263 1.00 18.50 106 GLY A N 1
ATOM 622 C CA . GLY A 1 101 ? 15.073 -6.136 -8.122 1.00 18.79 106 GLY A CA 1
ATOM 623 C C . GLY A 1 101 ? 15.104 -7.048 -6.910 1.00 18.83 106 GLY A C 1
ATOM 624 O O . GLY A 1 101 ? 16.057 -7.791 -6.732 1.00 22.37 106 GLY A O 1
ATOM 625 N N . TYR A 1 102 ? 14.029 -7.038 -6.114 1.00 16.21 107 TYR A N 1
ATOM 626 C CA . TYR A 1 102 ? 13.861 -7.973 -5.013 1.00 14.59 107 TYR A CA 1
ATOM 627 C C . TYR A 1 102 ? 12.383 -8.039 -4.718 1.00 13.76 107 TYR A C 1
ATOM 628 O O . TYR A 1 102 ? 11.622 -7.168 -5.120 1.00 14.83 107 TYR A O 1
ATOM 637 N N . ASP A 1 103 ? 11.969 -9.065 -3.992 1.00 13.28 108 ASP A N 1
ATOM 638 C CA . ASP A 1 103 ? 10.581 -9.194 -3.550 1.00 12.73 108 ASP A CA 1
ATOM 639 C C . ASP A 1 103 ? 10.548 -8.687 -2.112 1.00 10.55 108 ASP A C 1
ATOM 640 O O . ASP A 1 103 ? 11.115 -9.317 -1.233 1.00 13.94 108 ASP A O 1
ATOM 645 N N . PRO A 1 104 ? 9.889 -7.546 -1.843 1.00 12.17 109 PRO A N 1
ATOM 646 C CA . PRO A 1 104 ? 9.903 -7.038 -0.462 1.00 10.91 109 PRO A CA 1
ATOM 647 C C . PRO A 1 104 ? 9.143 -7.897 0.533 1.00 9.72 109 PRO A C 1
ATOM 648 O O . PRO A 1 104 ? 9.501 -7.914 1.711 1.00 10.54 109 PRO A O 1
ATOM 652 N N . LEU A 1 105 ? 8.118 -8.619 0.088 1.00 9.36 110 LEU A N 1
ATOM 653 C CA . LEU A 1 105 ? 7.208 -9.216 1.060 1.00 9.24 110 LEU A CA 1
ATOM 654 C C . LEU A 1 105 ? 7.823 -10.252 2.028 1.00 9.31 110 LEU A C 1
ATOM 655 O O . LEU A 1 105 ? 7.535 -10.185 3.228 1.00 9.01 110 LEU A O 1
ATOM 660 N N . PRO A 1 106 ? 8.693 -11.170 1.529 1.00 8.39 111 PRO A N 1
ATOM 661 C CA . PRO A 1 106 ? 9.357 -12.099 2.467 1.00 9.40 111 PRO A CA 1
ATOM 662 C C . PRO A 1 106 ? 10.092 -11.354 3.575 1.00 8.63 111 PRO A C 1
ATOM 663 O O . PRO A 1 106 ? 10.093 -11.803 4.731 1.00 9.59 111 PRO A O 1
ATOM 667 N N . PHE A 1 107 ? 10.790 -10.269 3.213 1.00 9.30 112 PHE A N 1
ATOM 668 C CA . PHE A 1 107 ? 11.496 -9.464 4.188 1.00 9.45 112 PHE A CA 1
ATOM 669 C C . PHE A 1 107 ? 10.560 -8.791 5.188 1.00 9.50 112 PHE A C 1
ATOM 670 O O . PHE A 1 107 ? 10.768 -8.851 6.418 1.00 10.96 112 PHE A O 1
ATOM 678 N N . LEU A 1 108 ? 9.465 -8.272 4.655 1.00 8.54 113 LEU A N 1
ATOM 679 C CA . LEU A 1 108 ? 8.490 -7.589 5.532 1.00 8.96 113 LEU A CA 1
ATOM 680 C C . LEU A 1 108 ? 7.898 -8.550 6.577 1.00 8.31 113 LEU A C 1
ATOM 681 O O . LEU A 1 108 ? 7.766 -8.211 7.721 1.00 9.09 113 LEU A O 1
ATOM 686 N N . ILE A 1 109 ? 7.642 -9.792 6.142 1.00 7.60 114 ILE A N 1
ATOM 687 C CA . ILE A 1 109 ? 7.082 -10.806 6.996 1.00 8.03 114 ILE A CA 1
ATOM 688 C C . ILE A 1 109 ? 8.117 -11.390 7.981 1.00 7.86 114 ILE A C 1
ATOM 689 O O . ILE A 1 109 ? 7.890 -11.447 9.209 1.00 8.60 114 ILE A O 1
ATOM 694 N N . GLU A 1 110 ? 9.276 -11.776 7.435 1.00 7.91 115 GLU A N 1
ATOM 695 C CA . GLU A 1 110 ? 10.263 -12.453 8.252 1.00 9.39 115 GLU A CA 1
ATOM 696 C C . GLU A 1 110 ? 10.813 -11.501 9.326 1.00 9.44 115 GLU A C 1
ATOM 697 O O . GLU A 1 110 ? 11.066 -11.940 10.462 1.00 11.25 115 GLU A O 1
ATOM 703 N N . GLU A 1 111 ? 10.951 -10.213 8.999 1.00 9.70 116 GLU A N 1
ATOM 704 C CA . GLU A 1 111 ? 11.435 -9.291 9.980 1.00 9.79 116 GLU A CA 1
ATOM 705 C C . GLU A 1 111 ? 10.404 -8.964 11.058 1.00 9.92 116 GLU A C 1
ATOM 706 O O . GLU A 1 111 ? 10.772 -8.731 12.223 1.00 11.03 116 GLU A O 1
ATOM 712 N N . ALA A 1 112 ? 9.110 -8.947 10.711 1.00 8.68 117 ALA A N 1
ATOM 713 C CA . ALA A 1 112 ? 8.079 -8.866 11.727 1.00 9.24 117 ALA A CA 1
ATOM 714 C C . ALA A 1 112 ? 8.119 -10.072 12.643 1.00 8.50 117 ALA A C 1
ATOM 715 O O . ALA A 1 112 ? 8.118 -9.940 13.871 1.00 9.90 117 ALA A O 1
ATOM 717 N N . HIS A 1 113 ? 8.200 -11.261 12.052 1.00 8.80 118 HIS A N 1
ATOM 718 C CA . HIS A 1 113 ? 8.165 -12.444 12.878 1.00 8.66 118 HIS A CA 1
ATOM 719 C C . HIS A 1 113 ? 9.371 -12.597 13.813 1.00 10.12 118 HIS A C 1
ATOM 720 O O . HIS A 1 113 ? 9.227 -13.070 14.944 1.00 11.46 118 HIS A O 1
ATOM 727 N N . LYS A 1 114 ? 10.554 -12.179 13.347 1.00 10.03 119 LYS A N 1
ATOM 728 C CA . LYS A 1 114 ? 11.746 -12.256 14.229 1.00 12.03 119 LYS A CA 1
ATOM 729 C C . LYS A 1 114 ? 11.599 -11.351 15.445 1.00 13.52 119 LYS A C 1
ATOM 730 O O . LYS A 1 114 ? 12.252 -11.586 16.467 1.00 17.26 119 LYS A O 1
ATOM 736 N N . ARG A 1 115 ? 10.765 -10.317 15.343 1.00 12.04 120 ARG A N 1
ATOM 737 C CA . ARG A 1 115 ? 10.486 -9.419 16.441 1.00 12.93 120 ARG A CA 1
ATOM 738 C C . ARG A 1 115 ? 9.209 -9.815 17.229 1.00 13.37 120 ARG A C 1
ATOM 739 O O . ARG A 1 115 ? 8.731 -9.046 18.061 1.00 15.75 120 ARG A O 1
ATOM 747 N N . GLY A 1 116 ? 8.666 -10.997 16.998 1.00 12.86 121 GLY A N 1
ATOM 748 C CA . GLY A 1 116 ? 7.485 -11.444 17.706 1.00 13.34 121 GLY A CA 1
ATOM 749 C C . GLY A 1 116 ? 6.225 -10.675 17.352 1.00 13.66 121 GLY A C 1
ATOM 750 O O . GLY A 1 116 ? 5.301 -10.606 18.166 1.00 19.03 121 GLY A O 1
ATOM 751 N N . MET A 1 117 ? 6.196 -10.105 16.135 1.00 10.69 122 MET A N 1
ATOM 752 C CA . MET A 1 117 ? 5.051 -9.341 15.676 1.00 10.13 122 MET A CA 1
ATOM 753 C C . MET A 1 117 ? 4.298 -10.119 14.608 1.00 9.87 122 MET A C 1
ATOM 754 O O . MET A 1 117 ? 4.909 -10.785 13.780 1.00 14.03 122 MET A O 1
ATOM 759 N N . GLU A 1 118 ? 2.970 -10.060 14.662 1.00 9.04 123 GLU A N 1
ATOM 760 C CA . GLU A 1 118 ? 2.137 -10.634 13.627 1.00 9.25 123 GLU A CA 1
ATOM 761 C C . GLU A 1 118 ? 2.078 -9.700 12.423 1.00 8.60 123 GLU A C 1
ATOM 762 O O . GLU A 1 118 ? 2.350 -8.482 12.535 1.00 10.18 123 GLU A O 1
ATOM 768 N N . PHE A 1 119 ? 1.776 -10.296 11.279 1.00 7.73 124 PHE A N 1
ATOM 769 C CA . PHE A 1 119 ? 1.781 -9.590 10.009 1.00 7.15 124 PHE A CA 1
ATOM 770 C C . PHE A 1 119 ? 0.441 -9.827 9.329 1.00 7.02 124 PHE A C 1
ATOM 771 O O . PHE A 1 119 ? 0.087 -10.960 8.982 1.00 7.48 124 PHE A O 1
ATOM 779 N N . HIS A 1 120 ? -0.323 -8.779 9.112 1.00 6.82 125 HIS A N 1
ATOM 780 C CA . HIS A 1 120 ? -1.576 -8.825 8.344 1.00 6.70 125 HIS A CA 1
ATOM 781 C C . HIS A 1 120 ? -1.335 -8.104 7.014 1.00 5.85 125 HIS A C 1
ATOM 782 O O . HIS A 1 120 ? -0.938 -6.958 6.979 1.00 7.82 125 HIS A O 1
ATOM 789 N N . ALA A 1 121 ? -1.567 -8.803 5.912 1.00 6.14 126 ALA A N 1
ATOM 790 C CA . ALA A 1 121 ? -1.477 -8.252 4.562 1.00 6.27 126 ALA A CA 1
ATOM 791 C C . ALA A 1 121 ? -2.747 -7.492 4.234 1.00 6.57 126 ALA A C 1
ATOM 792 O O . ALA A 1 121 ? -3.843 -8.081 4.227 1.00 7.83 126 ALA A O 1
ATOM 794 N N . TRP A 1 122 ? -2.595 -6.187 3.968 1.00 6.80 127 TRP A N 1
ATOM 795 C CA . TRP A 1 122 ? -3.690 -5.304 3.685 1.00 7.26 127 TRP A CA 1
ATOM 796 C C . TRP A 1 122 ? -3.821 -5.073 2.163 1.00 6.93 127 TRP A C 1
ATOM 797 O O . TRP A 1 122 ? -2.859 -4.696 1.491 1.00 7.19 127 TRP A O 1
ATOM 808 N N . PHE A 1 123 ? -5.041 -5.275 1.697 1.00 7.18 128 PHE A N 1
ATOM 809 C CA . PHE A 1 123 ? -5.414 -5.129 0.288 1.00 7.57 128 PHE A CA 1
ATOM 810 C C . PHE A 1 123 ? -6.532 -4.094 0.125 1.00 8.54 128 PHE A C 1
ATOM 811 O O . PHE A 1 123 ? -7.484 -4.054 0.930 1.00 9.33 128 PHE A O 1
ATOM 819 N N . ASN A 1 124 ? -6.461 -3.311 -0.959 1.00 8.90 129 ASN A N 1
ATOM 820 C CA . ASN A 1 124 ? -7.585 -2.493 -1.419 1.00 8.54 129 ASN A CA 1
ATOM 821 C C . ASN A 1 124 ? -8.222 -3.266 -2.596 1.00 9.73 129 ASN A C 1
ATOM 822 O O . ASN A 1 124 ? -7.565 -3.468 -3.604 1.00 10.31 129 ASN A O 1
ATOM 827 N N . PRO A 1 125 ? -9.465 -3.768 -2.458 1.00 8.78 130 PRO A N 1
ATOM 828 C CA . PRO A 1 125 ? -9.950 -4.665 -3.502 1.00 9.52 130 PRO A CA 1
ATOM 829 C C . PRO A 1 125 ? -10.217 -3.993 -4.867 1.00 9.47 130 PRO A C 1
ATOM 830 O O . PRO A 1 125 ? -9.823 -4.559 -5.890 1.00 11.49 130 PRO A O 1
ATOM 834 N N . TYR A 1 126 ? -10.963 -2.877 -4.889 1.00 9.86 131 TYR A N 1
ATOM 835 C CA . TYR A 1 126 ? -11.560 -2.374 -6.150 1.00 9.71 131 TYR A CA 1
ATOM 836 C C . TYR A 1 126 ? -10.829 -1.179 -6.799 1.00 9.94 131 TYR A C 1
ATOM 837 O O . TYR A 1 126 ? -11.117 -0.892 -7.940 1.00 10.36 131 TYR A O 1
ATOM 846 N N . ARG A 1 127 ? -9.912 -0.496 -6.093 1.00 9.20 132 ARG A N 1
ATOM 847 C CA . ARG A 1 127 ? -9.262 0.655 -6.692 1.00 11.96 132 ARG A CA 1
ATOM 848 C C . ARG A 1 127 ? -8.433 0.219 -7.872 1.00 13.04 132 ARG A C 1
ATOM 849 O O . ARG A 1 127 ? -7.711 -0.788 -7.809 1.00 14.92 132 ARG A O 1
ATOM 857 N N . ILE A 1 128 ? -8.463 1.033 -8.923 1.00 11.25 133 ILE A N 1
ATOM 858 C CA . ILE A 1 128 ? -7.542 0.889 -10.066 1.00 12.39 133 ILE A CA 1
ATOM 859 C C . ILE A 1 128 ? -6.676 2.145 -10.221 1.00 12.81 133 ILE A C 1
ATOM 860 O O . ILE A 1 128 ? -5.484 2.027 -10.209 1.00 15.11 133 ILE A O 1
ATOM 865 N N . THR A 1 129 ? -7.280 3.318 -10.381 1.00 13.67 134 THR A N 1
ATOM 866 C CA . THR A 1 129 ? -6.505 4.538 -10.603 1.00 15.85 134 THR A CA 1
ATOM 867 C C . THR A 1 129 ? -6.729 5.585 -9.546 1.00 16.06 134 THR A C 1
ATOM 868 O O . THR A 1 129 ? -7.716 5.530 -8.821 1.00 17.79 134 THR A O 1
ATOM 872 N N . MET A 1 130 ? -5.827 6.570 -9.534 1.00 18.47 135 MET A N 1
ATOM 873 C CA . MET A 1 130 ? -5.989 7.812 -8.794 1.00 22.07 135 MET A CA 1
ATOM 874 C C . MET A 1 130 ? -6.506 8.879 -9.747 1.00 22.26 135 MET A C 1
ATOM 875 O O . MET A 1 130 ? -6.599 8.666 -10.960 1.00 23.05 135 MET A O 1
ATOM 880 N N . ALA A 1 131 ? -6.853 10.032 -9.188 1.00 23.25 136 ALA A N 1
ATOM 881 C CA . ALA A 1 131 ? -7.533 11.068 -9.945 1.00 24.41 136 ALA A CA 1
ATOM 882 C C . ALA A 1 131 ? -6.816 11.389 -11.248 1.00 28.37 136 ALA A C 1
ATOM 883 O O . ALA A 1 131 ? -5.602 11.611 -11.265 1.00 31.36 136 ALA A O 1
ATOM 885 N N . ASP A 1 132 ? -7.585 11.428 -12.331 1.00 30.22 137 ASP A N 1
ATOM 886 C CA . ASP A 1 132 ? -7.114 11.927 -13.636 1.00 30.97 137 ASP A CA 1
ATOM 887 C C . ASP A 1 132 ? -6.059 11.060 -14.333 1.00 29.43 137 ASP A C 1
ATOM 888 O O . ASP A 1 132 ? -5.505 11.458 -15.351 1.00 36.65 137 ASP A O 1
ATOM 893 N N . GLU A 1 133 ? -5.823 9.855 -13.821 1.00 26.30 138 GLU A N 1
ATOM 894 C CA . GLU A 1 133 ? -4.818 8.975 -14.429 1.00 28.79 138 GLU A CA 1
ATOM 895 C C . GLU A 1 133 ? -5.493 8.267 -15.580 1.00 30.93 138 GLU A C 1
ATOM 896 O O . GLU A 1 133 ? -6.641 7.869 -15.478 1.00 30.37 138 GLU A O 1
ATOM 902 N N . SER A 1 134 ? -4.762 8.099 -16.672 1.00 32.51 139 SER A N 1
ATOM 903 C CA . SER A 1 134 ? -5.325 7.523 -17.878 1.00 35.29 139 SER A CA 1
ATOM 904 C C . SER A 1 134 ? -5.297 6.014 -17.761 1.00 36.66 139 SER A C 1
ATOM 905 O O . SER A 1 134 ? -4.248 5.414 -17.489 1.00 40.84 139 SER A O 1
ATOM 908 N N . ILE A 1 135 ? -6.459 5.412 -17.971 1.00 34.08 140 ILE A N 1
ATOM 909 C CA . ILE A 1 135 ? -6.607 3.961 -17.997 1.00 36.40 140 ILE A CA 1
ATOM 910 C C . ILE A 1 135 ? -5.710 3.362 -19.106 1.00 35.08 140 ILE A C 1
ATOM 911 O O . ILE A 1 135 ? -5.121 2.304 -18.930 1.00 36.50 140 ILE A O 1
ATOM 916 N N . ASP A 1 136 ? -5.564 4.084 -20.219 1.00 35.93 141 ASP A N 1
ATOM 917 C CA . ASP A 1 136 ? -4.754 3.635 -21.364 1.00 37.89 141 ASP A CA 1
ATOM 918 C C . ASP A 1 136 ? -3.242 3.468 -21.118 1.00 37.06 141 ASP A C 1
ATOM 919 O O . ASP A 1 136 ? -2.571 2.823 -21.921 1.00 42.57 141 ASP A O 1
ATOM 924 N N . LYS A 1 137 ? -2.715 4.075 -20.050 1.00 34.81 142 LYS A N 1
ATOM 925 C CA . LYS A 1 137 ? -1.282 4.020 -19.711 1.00 35.11 142 LYS A CA 1
ATOM 926 C C . LYS A 1 137 ? -0.926 2.893 -18.729 1.00 31.65 142 LYS A C 1
ATOM 927 O O . LYS A 1 137 ? 0.235 2.787 -18.307 1.00 38.06 142 LYS A O 1
ATOM 933 N N . LEU A 1 138 ? -1.883 2.043 -18.349 1.00 30.61 143 LEU A N 1
ATOM 934 C CA . LEU A 1 138 ? -1.553 0.891 -17.484 1.00 26.21 143 LEU A CA 1
ATOM 935 C C . LEU A 1 138 ? -0.630 -0.089 -18.230 1.00 27.51 143 LEU A C 1
ATOM 936 O O . LEU A 1 138 ? -0.653 -0.132 -19.463 1.00 31.13 143 LEU A O 1
ATOM 941 N N . PRO A 1 139 ? 0.163 -0.895 -17.488 1.00 27.62 144 PRO A N 1
ATOM 942 C CA . PRO A 1 139 ? 0.967 -1.921 -18.174 1.00 19.07 144 PRO A CA 1
ATOM 943 C C . PRO A 1 139 ? 0.135 -2.930 -18.947 1.00 23.21 144 PRO A C 1
ATOM 944 O O . PRO A 1 139 ? -0.980 -3.241 -18.551 1.00 28.14 144 PRO A O 1
ATOM 948 N N . ALA A 1 140 ? 0.682 -3.439 -20.046 1.00 30.70 145 ALA A N 1
ATOM 949 C CA . ALA A 1 140 ? -0.030 -4.390 -20.939 1.00 34.14 145 ALA A CA 1
ATOM 950 C C . ALA A 1 140 ? -0.695 -5.566 -20.224 1.00 35.73 145 ALA A C 1
ATOM 951 O O . ALA A 1 140 ? -1.814 -5.972 -20.562 1.00 39.00 145 ALA A O 1
ATOM 953 N N . ASN A 1 141 ? -0.010 -6.099 -19.224 1.00 30.47 146 ASN A N 1
ATOM 954 C CA . ASN A 1 141 ? -0.500 -7.276 -18.506 1.00 29.55 146 ASN A CA 1
ATOM 955 C C . ASN A 1 141 ? -1.424 -6.954 -17.325 1.00 22.59 146 ASN A C 1
ATOM 956 O O . ASN A 1 141 ? -1.831 -7.849 -16.598 1.00 24.26 146 ASN A O 1
ATOM 961 N N . HIS A 1 142 ? -1.756 -5.681 -17.134 1.00 18.72 147 HIS A N 1
ATOM 962 C CA . HIS A 1 142 ? -2.574 -5.261 -15.994 1.00 15.76 147 HIS A CA 1
ATOM 963 C C . HIS A 1 142 ? -3.976 -5.862 -16.146 1.00 16.48 147 HIS A C 1
ATOM 964 O O . HIS A 1 142 ? -4.542 -5.793 -17.242 1.00 15.68 147 HIS A O 1
ATOM 971 N N . PRO A 1 143 ? -4.526 -6.478 -15.073 1.00 15.48 148 PRO A N 1
ATOM 972 C CA . PRO A 1 143 ? -5.882 -7.043 -15.199 1.00 15.13 148 PRO A CA 1
ATOM 973 C C . PRO A 1 143 ? -6.942 -6.117 -15.753 1.00 14.31 148 PRO A C 1
ATOM 974 O O . PRO A 1 143 ? -7.835 -6.573 -16.450 1.00 13.77 148 PRO A O 1
ATOM 978 N N . ALA A 1 144 ? -6.885 -4.827 -15.425 1.00 14.42 149 ALA A N 1
ATOM 979 C CA . ALA A 1 144 ? -7.882 -3.879 -15.913 1.00 14.48 149 ALA A CA 1
ATOM 980 C C . ALA A 1 144 ? -7.721 -3.613 -17.437 1.00 16.13 149 ALA A C 1
ATOM 981 O O . ALA A 1 144 ? -8.698 -3.323 -18.130 1.00 17.60 149 ALA A O 1
ATOM 983 N N . LYS A 1 145 ? -6.489 -3.698 -17.917 1.00 16.39 150 LYS A N 1
ATOM 984 C CA . LYS A 1 145 ? -6.226 -3.562 -19.347 1.00 17.15 150 LYS A CA 1
ATOM 985 C C . LYS A 1 145 ? -6.657 -4.813 -20.111 1.00 16.37 150 LYS A C 1
ATOM 986 O O . LYS A 1 145 ? -7.257 -4.730 -21.196 1.00 19.81 150 LYS A O 1
ATOM 992 N N . LYS A 1 146 ? -6.421 -5.977 -19.525 1.00 15.82 151 LYS A N 1
ATOM 993 C CA . LYS A 1 146 ? -6.865 -7.226 -20.146 1.00 16.01 151 LYS A CA 1
ATOM 994 C C . LYS A 1 146 ? -8.374 -7.450 -20.113 1.00 14.49 151 LYS A C 1
ATOM 995 O O . LYS A 1 146 ? -8.906 -8.220 -20.932 1.00 17.42 151 LYS A O 1
ATOM 1001 N N . ASN A 1 147 ? -9.056 -6.802 -19.165 1.00 12.39 152 ASN A N 1
ATOM 1002 C CA . ASN A 1 147 ? -10.465 -7.032 -18.951 1.00 11.98 152 ASN A CA 1
ATOM 1003 C C . ASN A 1 147 ? -11.213 -5.707 -18.847 1.00 11.20 152 ASN A C 1
ATOM 1004 O O . ASN A 1 147 ? -11.700 -5.333 -17.789 1.00 10.72 152 ASN A O 1
ATOM 1009 N N . PRO A 1 148 ? -11.322 -4.988 -19.967 1.00 12.14 153 PRO A N 1
ATOM 1010 C CA . PRO A 1 148 ? -12.042 -3.724 -19.914 1.00 12.15 153 PRO A CA 1
ATOM 1011 C C . PRO A 1 148 ? -13.494 -3.860 -19.447 1.00 10.80 153 PRO A C 1
ATOM 1012 O O . PRO A 1 148 ? -14.043 -2.917 -18.882 1.00 12.84 153 PRO A O 1
ATOM 1016 N N . SER A 1 149 ? -14.098 -5.033 -19.615 1.00 11.31 154 SER A N 1
ATOM 1017 C CA . SER A 1 149 ? -15.462 -5.303 -19.141 1.00 10.97 154 SER A CA 1
ATOM 1018 C C . SER A 1 149 ? -15.566 -5.136 -17.586 1.00 10.18 154 SER A C 1
ATOM 1019 O O . SER A 1 149 ? -16.637 -4.939 -17.056 1.00 10.08 154 SER A O 1
ATOM 1022 N N . TRP A 1 150 ? -14.447 -5.316 -16.906 1.00 10.72 155 TRP A N 1
ATOM 1023 C CA . TRP A 1 150 ? -14.434 -5.289 -15.429 1.00 10.19 155 TRP A CA 1
ATOM 1024 C C . TRP A 1 150 ? -14.402 -3.894 -14.854 1.00 10.47 155 TRP A C 1
ATOM 1025 O O . TRP A 1 150 ? -14.500 -3.757 -13.621 1.00 11.97 155 TRP A O 1
ATOM 1036 N N . VAL A 1 151 ? -14.197 -2.873 -15.694 1.00 11.29 156 VAL A N 1
ATOM 1037 C CA . VAL A 1 151 ? -13.785 -1.579 -15.196 1.00 11.99 156 VAL A CA 1
ATOM 1038 C C . VAL A 1 151 ? -14.927 -0.569 -15.316 1.00 10.09 156 VAL A C 1
ATOM 1039 O O . VAL A 1 151 ? -15.566 -0.476 -16.365 1.00 11.46 156 VAL A O 1
ATOM 1043 N N . VAL A 1 152 ? -15.108 0.234 -14.259 1.00 9.73 157 VAL A N 1
ATOM 1044 C CA . VAL A 1 152 ? -16.111 1.289 -14.238 1.00 11.22 157 VAL A CA 1
ATOM 1045 C C . VAL A 1 152 ? -15.425 2.608 -13.890 1.00 12.58 157 VAL A C 1
ATOM 1046 O O . VAL A 1 152 ? -14.673 2.669 -12.913 1.00 13.50 157 VAL A O 1
ATOM 1050 N N . LYS A 1 153 ? -15.751 3.659 -14.634 1.00 12.95 158 LYS A N 1
ATOM 1051 C CA . LYS A 1 153 ? -15.274 4.991 -14.337 1.00 16.10 158 LYS A CA 1
ATOM 1052 C C . LYS A 1 153 ? -16.273 5.690 -13.436 1.00 13.23 158 LYS A C 1
ATOM 1053 O O . LYS A 1 153 ? -17.485 5.703 -13.711 1.00 15.23 158 LYS A O 1
ATOM 1059 N N . HIS A 1 154 ? -15.761 6.290 -12.350 1.00 13.77 159 HIS A N 1
ATOM 1060 C CA . HIS A 1 154 ? -16.586 7.064 -11.413 1.00 15.55 159 HIS A CA 1
ATOM 1061 C C . HIS A 1 154 ? -15.844 8.338 -11.148 1.00 16.81 159 HIS A C 1
ATOM 1062 O O . HIS A 1 154 ? -14.728 8.280 -10.628 1.00 17.90 159 HIS A O 1
ATOM 1069 N N . GLY A 1 155 ? -16.428 9.486 -11.517 1.00 17.25 160 GLY A N 1
ATOM 1070 C CA . GLY A 1 155 ? -15.725 10.749 -11.488 1.00 20.65 160 GLY A CA 1
ATOM 1071 C C . GLY A 1 155 ? -14.478 10.666 -12.355 1.00 20.57 160 GLY A C 1
ATOM 1072 O O . GLY A 1 155 ? -14.535 10.266 -13.521 1.00 24.77 160 GLY A O 1
ATOM 1073 N N . ASN A 1 156 ? -13.346 10.997 -11.769 1.00 22.06 161 ASN A N 1
ATOM 1074 C CA . ASN A 1 156 ? -12.069 10.960 -12.487 1.00 21.55 161 ASN A CA 1
ATOM 1075 C C . ASN A 1 156 ? -11.207 9.751 -12.142 1.00 20.12 161 ASN A C 1
ATOM 1076 O O . ASN A 1 156 ? -10.013 9.762 -12.339 1.00 22.84 161 ASN A O 1
ATOM 1081 N N . LYS A 1 157 ? -11.830 8.693 -11.660 1.00 15.87 162 LYS A N 1
ATOM 1082 C CA . LYS A 1 157 ? -11.124 7.492 -11.261 1.00 15.30 162 LYS A CA 1
ATOM 1083 C C . LYS A 1 157 ? -11.822 6.252 -11.808 1.00 14.40 162 LYS A C 1
ATOM 1084 O O . LYS A 1 157 ? -13.014 6.273 -12.140 1.00 17.80 162 LYS A O 1
ATOM 1090 N N . TYR A 1 158 ? -11.066 5.172 -11.862 1.00 13.00 163 TYR A N 1
ATOM 1091 C CA . TYR A 1 158 ? -11.544 3.882 -12.329 1.00 12.68 163 TYR A CA 1
ATOM 1092 C C . TYR A 1 158 ? -11.454 2.834 -11.237 1.00 12.55 163 TYR A C 1
ATOM 1093 O O . TYR A 1 158 ? -10.524 2.849 -10.414 1.00 13.23 163 TYR A O 1
ATOM 1102 N N . TYR A 1 159 ? -12.420 1.903 -11.275 1.00 12.18 164 TYR A N 1
ATOM 1103 C CA . TYR A 1 159 ? -12.654 0.867 -10.254 1.00 10.59 164 TYR A CA 1
ATOM 1104 C C . TYR A 1 159 ? -13.017 -0.426 -10.913 1.00 10.58 164 TYR A C 1
ATOM 1105 O O . TYR A 1 159 ? -13.676 -0.431 -11.954 1.00 11.85 164 TYR A O 1
ATOM 1114 N N . TYR A 1 160 ? -12.682 -1.535 -10.247 1.00 9.12 165 TYR A N 1
ATOM 1115 C CA . TYR A 1 160 ? -13.286 -2.813 -10.618 1.00 9.58 165 TYR A CA 1
ATOM 1116 C C . TYR A 1 160 ? -14.759 -2.808 -10.189 1.00 9.80 165 TYR A C 1
ATOM 1117 O O . TYR A 1 160 ? -15.089 -2.235 -9.143 1.00 11.20 165 TYR A O 1
ATOM 1126 N N . ASP A 1 161 ? -15.611 -3.437 -10.973 1.00 8.31 166 ASP A N 1
ATOM 1127 C CA . ASP A 1 161 ? -17.056 -3.504 -10.702 1.00 8.41 166 ASP A CA 1
ATOM 1128 C C . ASP A 1 161 ? -17.359 -4.580 -9.662 1.00 6.51 166 ASP A C 1
ATOM 1129 O O . ASP A 1 161 ? -17.249 -5.787 -9.956 1.00 7.88 166 ASP A O 1
ATOM 1134 N N . PRO A 1 162 ? -17.778 -4.178 -8.451 1.00 6.72 167 PRO A N 1
ATOM 1135 C CA . PRO A 1 162 ? -18.055 -5.187 -7.413 1.00 6.93 167 PRO A CA 1
ATOM 1136 C C . PRO A 1 162 ? -19.172 -6.158 -7.775 1.00 7.27 167 PRO A C 1
ATOM 1137 O O . PRO A 1 162 ? -19.278 -7.229 -7.107 1.00 7.78 167 PRO A O 1
ATOM 1141 N N . GLY A 1 163 ? -20.004 -5.813 -8.757 1.00 8.06 168 GLY A N 1
ATOM 1142 C CA . GLY A 1 163 ? -21.111 -6.655 -9.140 1.00 8.28 168 GLY A CA 1
ATOM 1143 C C . GLY A 1 163 ? -20.839 -7.750 -10.130 1.00 8.41 168 GLY A C 1
ATOM 1144 O O . GLY A 1 163 ? -21.754 -8.530 -10.391 1.00 10.29 168 GLY A O 1
ATOM 1145 N N . LEU A 1 164 ? -19.614 -7.873 -10.641 1.00 7.85 169 LEU A N 1
ATOM 1146 C CA . LEU A 1 164 ? -19.311 -8.919 -11.599 1.00 8.77 169 LEU A CA 1
ATOM 1147 C C . LEU A 1 164 ? -18.759 -10.120 -10.887 1.00 9.21 169 LEU A C 1
ATOM 1148 O O . LEU A 1 164 ? -17.739 -10.018 -10.159 1.00 8.93 169 LEU A O 1
ATOM 1153 N N . PRO A 1 165 ? -19.306 -11.304 -11.208 1.00 8.82 170 PRO A N 1
ATOM 1154 C CA . PRO A 1 165 ? -18.717 -12.472 -10.604 1.00 9.64 170 PRO A CA 1
ATOM 1155 C C . PRO A 1 165 ? -17.226 -12.667 -10.965 1.00 9.42 170 PRO A C 1
ATOM 1156 O O . PRO A 1 165 ? -16.444 -13.150 -10.121 1.00 8.97 170 PRO A O 1
ATOM 1160 N N . GLU A 1 166 ? -16.821 -12.317 -12.182 1.00 9.14 171 GLU A N 1
ATOM 1161 C CA . GLU A 1 166 ? -15.406 -12.467 -12.538 1.00 9.74 171 GLU A CA 1
ATOM 1162 C C . GLU A 1 166 ? -14.508 -11.537 -11.723 1.00 9.81 171 GLU A C 1
ATOM 1163 O O . GLU A 1 166 ? -13.348 -11.864 -11.491 1.00 10.05 171 GLU A O 1
ATOM 1169 N N . VAL A 1 167 ? -15.007 -10.356 -11.391 1.00 8.29 172 VAL A N 1
ATOM 1170 C CA . VAL A 1 167 ? -14.235 -9.430 -10.593 1.00 8.43 172 VAL A CA 1
ATOM 1171 C C . VAL A 1 167 ? -14.036 -10.007 -9.184 1.00 9.21 172 VAL A C 1
ATOM 1172 O O . VAL A 1 167 ? -12.903 -10.034 -8.690 1.00 8.09 172 VAL A O 1
ATOM 1176 N N . ARG A 1 168 ? -15.092 -10.553 -8.605 1.00 7.24 173 ARG A N 1
ATOM 1177 C CA . ARG A 1 168 ? -14.967 -11.148 -7.289 1.00 7.81 173 ARG A CA 1
ATOM 1178 C C . ARG A 1 168 ? -13.972 -12.317 -7.308 1.00 8.10 173 ARG A C 1
ATOM 1179 O O . ARG A 1 168 ? -13.137 -12.443 -6.422 1.00 8.07 173 ARG A O 1
ATOM 1187 N N . LYS A 1 169 ? -14.080 -13.163 -8.326 1.00 8.07 174 LYS A N 1
ATOM 1188 C CA . LYS A 1 169 ? -13.153 -14.279 -8.450 1.00 8.88 174 LYS A CA 1
ATOM 1189 C C . LYS A 1 169 ? -11.724 -13.799 -8.577 1.00 7.95 174 LYS A C 1
ATOM 1190 O O . LYS A 1 169 ? -10.812 -14.406 -7.995 1.00 9.09 174 LYS A O 1
ATOM 1196 N N . TYR A 1 170 ? -11.505 -12.757 -9.387 1.00 8.24 175 TYR A N 1
ATOM 1197 C CA . TYR A 1 170 ? -10.151 -12.228 -9.542 1.00 8.40 175 TYR A CA 1
ATOM 1198 C C . TYR A 1 170 ? -9.590 -11.701 -8.207 1.00 8.00 175 TYR A C 1
ATOM 1199 O O . TYR A 1 170 ? -8.422 -11.905 -7.910 1.00 8.86 175 TYR A O 1
ATOM 1208 N N . ILE A 1 171 ? -10.405 -10.995 -7.449 1.00 7.82 176 ILE A N 1
ATOM 1209 C CA . ILE A 1 171 ? -9.956 -10.528 -6.133 1.00 8.68 176 ILE A CA 1
ATOM 1210 C C . ILE A 1 171 ? -9.654 -11.702 -5.201 1.00 8.73 176 ILE A C 1
ATOM 1211 O O . ILE A 1 171 ? -8.587 -11.737 -4.561 1.00 8.68 176 ILE A O 1
ATOM 1216 N N . VAL A 1 172 ? -10.556 -12.683 -5.169 1.00 7.60 177 VAL A N 1
ATOM 1217 C CA . VAL A 1 172 ? -10.296 -13.888 -4.378 1.00 7.80 177 VAL A CA 1
ATOM 1218 C C . VAL A 1 172 ? -8.968 -14.543 -4.775 1.00 8.96 177 VAL A C 1
ATOM 1219 O O . VAL A 1 172 ? -8.161 -14.918 -3.927 1.00 8.54 177 VAL A O 1
ATOM 1223 N N . ASP A 1 173 ? -8.782 -14.706 -6.084 1.00 8.65 178 ASP A N 1
ATOM 1224 C CA . ASP A 1 173 ? -7.576 -15.354 -6.562 1.00 9.84 178 ASP A CA 1
ATOM 1225 C C . ASP A 1 173 ? -6.327 -14.545 -6.249 1.00 9.83 178 ASP A C 1
ATOM 1226 O O . ASP A 1 173 ? -5.270 -15.103 -6.002 1.00 11.94 178 ASP A O 1
ATOM 1231 N N . SER A 1 174 ? -6.450 -13.218 -6.297 1.00 10.05 179 SER A N 1
ATOM 1232 C CA . SER A 1 174 ? -5.321 -12.339 -5.982 1.00 10.49 179 SER A CA 1
ATOM 1233 C C . SER A 1 174 ? -4.893 -12.503 -4.510 1.00 10.02 179 SER A C 1
ATOM 1234 O O . SER A 1 174 ? -3.695 -12.586 -4.217 1.00 12.37 179 SER A O 1
ATOM 1237 N N . ILE A 1 175 ? -5.866 -12.609 -3.625 1.00 8.62 180 ILE A N 1
ATOM 1238 C CA A ILE A 1 175 ? -5.550 -12.850 -2.227 0.52 7.47 180 ILE A CA 1
ATOM 1239 C CA B ILE A 1 175 ? -5.582 -12.823 -2.185 0.48 8.29 180 ILE A CA 1
ATOM 1240 C C . ILE A 1 175 ? -5.034 -14.258 -1.969 1.00 8.35 180 ILE A C 1
ATOM 1241 O O . ILE A 1 175 ? -4.069 -14.443 -1.204 1.00 8.41 180 ILE A O 1
ATOM 1250 N N . ALA A 1 176 ? -5.636 -15.228 -2.656 1.00 7.73 181 ALA A N 1
ATOM 1251 C CA . ALA A 1 176 ? -5.243 -16.631 -2.466 1.00 8.28 181 ALA A CA 1
ATOM 1252 C C . ALA A 1 176 ? -3.768 -16.832 -2.814 1.00 8.82 181 ALA A C 1
ATOM 1253 O O . ALA A 1 176 ? -3.107 -17.656 -2.179 1.00 9.50 181 ALA A O 1
ATOM 1255 N N . GLU A 1 177 ? -3.282 -16.111 -3.826 1.00 9.08 182 GLU A N 1
ATOM 1256 C CA . GLU A 1 177 ? -1.870 -16.230 -4.203 1.00 10.44 182 GLU A CA 1
ATOM 1257 C C . GLU A 1 177 ? -0.959 -15.868 -3.015 1.00 9.30 182 GLU A C 1
ATOM 1258 O O . GLU A 1 177 ? 0.049 -16.512 -2.739 1.00 10.82 182 GLU A O 1
ATOM 1264 N N . VAL A 1 178 ? -1.326 -14.790 -2.343 1.00 8.30 183 VAL A N 1
ATOM 1265 C CA . VAL A 1 178 ? -0.535 -14.318 -1.219 1.00 8.20 183 VAL A CA 1
ATOM 1266 C C . VAL A 1 178 ? -0.642 -15.293 -0.023 1.00 6.96 183 VAL A C 1
ATOM 1267 O O . VAL A 1 178 ? 0.365 -15.626 0.601 1.00 7.69 183 VAL A O 1
ATOM 1271 N N . VAL A 1 179 ? -1.847 -15.792 0.237 1.00 6.49 184 VAL A N 1
ATOM 1272 C CA . VAL A 1 179 ? -2.044 -16.777 1.312 1.00 7.03 184 VAL A CA 1
ATOM 1273 C C . VAL A 1 179 ? -1.223 -18.034 1.062 1.00 7.28 184 VAL A C 1
ATOM 1274 O O . VAL A 1 179 ? -0.617 -18.594 1.986 1.00 8.43 184 VAL A O 1
ATOM 1278 N N . GLN A 1 180 ? -1.216 -18.505 -0.188 1.00 7.74 185 GLN A N 1
ATOM 1279 C CA A GLN A 1 180 ? -0.490 -19.722 -0.540 0.50 9.22 185 GLN A CA 1
ATOM 1280 C CA B GLN A 1 180 ? -0.503 -19.729 -0.521 0.50 9.28 185 GLN A CA 1
ATOM 1281 C C . GLN A 1 180 ? 1.018 -19.538 -0.369 1.00 8.46 185 GLN A C 1
ATOM 1282 O O . GLN A 1 180 ? 1.732 -20.431 0.094 1.00 10.72 185 GLN A O 1
ATOM 1293 N N . ASN A 1 181 ? 1.526 -18.378 -0.824 1.00 7.21 186 ASN A N 1
ATOM 1294 C CA . ASN A 1 181 ? 2.952 -18.227 -1.079 1.00 7.73 186 ASN A CA 1
ATOM 1295 C C . ASN A 1 181 ? 3.727 -17.509 0.019 1.00 7.30 186 ASN A C 1
ATOM 1296 O O . ASN A 1 181 ? 4.960 -17.493 -0.043 1.00 9.02 186 ASN A O 1
ATOM 1301 N N . TYR A 1 182 ? 3.053 -16.943 1.021 1.00 7.81 187 TYR A N 1
ATOM 1302 C CA . TYR A 1 182 ? 3.709 -16.132 2.027 1.00 7.49 187 TYR A CA 1
ATOM 1303 C C . TYR A 1 182 ? 3.176 -16.465 3.418 1.00 6.42 187 TYR A C 1
ATOM 1304 O O . TYR A 1 182 ? 1.980 -16.731 3.560 1.00 7.73 187 TYR A O 1
ATOM 1313 N N . ASP A 1 183 ? 4.008 -16.305 4.420 1.00 7.65 188 ASP A N 1
ATOM 1314 C CA . ASP A 1 183 ? 3.671 -16.703 5.798 1.00 8.30 188 ASP A CA 1
ATOM 1315 C C . ASP A 1 183 ? 2.941 -15.589 6.551 1.00 7.94 188 ASP A C 1
ATOM 1316 O O . ASP A 1 183 ? 3.348 -15.173 7.653 1.00 8.78 188 ASP A O 1
ATOM 1321 N N . ILE A 1 184 ? 1.862 -15.111 5.957 1.00 7.18 189 ILE A N 1
ATOM 1322 C CA . ILE A 1 184 ? 1.061 -14.122 6.606 1.00 7.81 189 ILE A CA 1
ATOM 1323 C C . ILE A 1 184 ? 0.267 -14.661 7.767 1.00 7.85 189 ILE A C 1
ATOM 1324 O O . ILE A 1 184 ? -0.129 -15.821 7.781 1.00 9.30 189 ILE A O 1
ATOM 1329 N N . ASP A 1 185 ? -0.093 -13.796 8.709 1.00 7.56 190 ASP A N 1
ATOM 1330 C CA . ASP A 1 185 ? -0.966 -14.182 9.840 1.00 7.58 190 ASP A CA 1
ATOM 1331 C C . ASP A 1 185 ? -2.421 -13.747 9.658 1.00 6.72 190 ASP A C 1
ATOM 1332 O O . ASP A 1 185 ? -3.334 -14.319 10.255 1.00 7.92 190 ASP A O 1
ATOM 1337 N N . GLY A 1 186 ? -2.635 -12.768 8.770 1.00 6.44 191 GLY A N 1
ATOM 1338 C CA . GLY A 1 186 ? -3.970 -12.211 8.513 1.00 6.44 191 GLY A CA 1
ATOM 1339 C C . GLY A 1 186 ? -4.061 -11.578 7.148 1.00 5.87 191 GLY A C 1
ATOM 1340 O O . GLY A 1 186 ? -3.033 -11.203 6.556 1.00 6.59 191 GLY A O 1
ATOM 1341 N N . VAL A 1 187 ? -5.296 -11.454 6.685 1.00 5.42 192 VAL A N 1
ATOM 1342 C CA . VAL A 1 187 ? -5.667 -10.669 5.481 1.00 5.35 192 VAL A CA 1
ATOM 1343 C C . VAL A 1 187 ? -6.617 -9.574 5.965 1.00 6.04 192 VAL A C 1
ATOM 1344 O O . VAL A 1 187 ? -7.531 -9.858 6.735 1.00 6.30 192 VAL A O 1
ATOM 1348 N N . HIS A 1 188 ? -6.368 -8.349 5.501 1.00 6.15 193 HIS A N 1
ATOM 1349 C CA . HIS A 1 188 ? -7.072 -7.177 5.953 1.00 6.44 193 HIS A CA 1
ATOM 1350 C C . HIS A 1 188 ? -7.547 -6.343 4.755 1.00 5.98 193 HIS A C 1
ATOM 1351 O O . HIS A 1 188 ? -6.740 -6.076 3.835 1.00 7.14 193 HIS A O 1
ATOM 1358 N N . PHE A 1 189 ? -8.818 -5.929 4.756 1.00 5.77 194 PHE A N 1
ATOM 1359 C CA . PHE A 1 189 ? -9.307 -4.888 3.829 1.00 6.70 194 PHE A CA 1
ATOM 1360 C C . PHE A 1 189 ? -9.624 -3.652 4.656 1.00 6.84 194 PHE A C 1
ATOM 1361 O O . PHE A 1 189 ? -10.152 -3.773 5.762 1.00 7.71 194 PHE A O 1
ATOM 1369 N N . ASP A 1 190 ? -9.331 -2.478 4.089 1.00 7.87 195 ASP A N 1
ATOM 1370 C CA . ASP A 1 1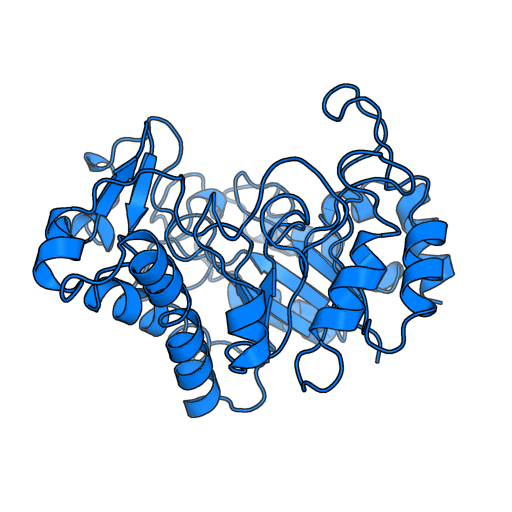90 ? -9.740 -1.231 4.710 1.00 8.47 195 ASP A CA 1
ATOM 1371 C C . ASP A 1 190 ? -11.110 -0.801 4.194 1.00 8.94 195 ASP A C 1
ATOM 1372 O O . ASP A 1 190 ? -11.958 -1.660 3.877 1.00 8.66 195 ASP A O 1
ATOM 1377 N N . ASP A 1 191 ? -11.398 0.491 4.123 1.00 9.52 196 ASP A N 1
ATOM 1378 C CA . ASP A 1 191 ? -12.771 0.966 4.155 1.00 9.90 196 ASP A CA 1
ATOM 1379 C C . ASP A 1 191 ? -13.361 1.331 2.796 1.00 9.91 196 ASP A C 1
ATOM 1380 O O . ASP A 1 191 ? -14.490 1.827 2.764 1.00 12.98 196 ASP A O 1
ATOM 1385 N N . TYR A 1 192 ? -12.662 1.033 1.696 1.00 9.12 197 TYR A N 1
ATOM 1386 C CA . TYR A 1 192 ? -13.108 1.447 0.374 1.00 9.78 197 TYR A CA 1
ATOM 1387 C C . TYR A 1 192 ? -13.843 0.308 -0.323 1.00 10.33 197 TYR A C 1
ATOM 1388 O O . TYR A 1 192 ? -13.297 -0.783 -0.525 1.00 11.03 197 TYR A O 1
ATOM 1397 N N . PHE A 1 193 ? -15.086 0.602 -0.696 1.00 9.57 198 PHE A N 1
ATOM 1398 C CA . PHE A 1 193 ? -15.910 -0.337 -1.374 1.00 9.34 198 PHE A CA 1
ATOM 1399 C C . PHE A 1 193 ? -16.456 0.343 -2.632 1.00 9.47 198 PHE A C 1
ATOM 1400 O O . PHE A 1 193 ? -15.657 0.756 -3.464 1.00 11.46 198 PHE A O 1
ATOM 1408 N N . TYR A 1 194 ? -17.753 0.577 -2.753 1.00 10.70 199 TYR A N 1
ATOM 1409 C CA . TYR A 1 194 ? -18.237 1.381 -3.863 1.00 9.74 199 TYR A CA 1
ATOM 1410 C C . TYR A 1 194 ? -17.827 2.816 -3.573 1.00 10.23 199 TYR A C 1
ATOM 1411 O O . TYR A 1 194 ? -17.822 3.227 -2.411 1.00 11.73 199 TYR A O 1
ATOM 1420 N N . PRO A 1 195 ? -17.469 3.595 -4.629 1.00 11.07 200 PRO A N 1
ATOM 1421 C CA . PRO A 1 195 ? -16.980 4.941 -4.368 1.00 14.08 200 PRO A CA 1
ATOM 1422 C C . PRO A 1 195 ? -18.051 5.959 -4.190 1.00 17.33 200 PRO A C 1
ATOM 1423 O O . PRO A 1 195 ? -17.751 7.088 -3.904 1.00 28.43 200 PRO A O 1
ATOM 1427 N N . GLY A 1 196 ? -19.302 5.637 -4.404 1.00 18.30 201 GLY A N 1
ATOM 1428 C CA . GLY A 1 196 ? -20.300 6.638 -4.106 1.00 22.96 201 GLY A CA 1
ATOM 1429 C C . GLY A 1 196 ? -21.627 6.089 -4.361 1.00 25.20 201 GLY A C 1
ATOM 1430 O O . GLY A 1 196 ? -21.768 4.942 -4.835 1.00 32.45 201 GLY A O 1
ATOM 1431 N N . VAL A 1 197 ? -22.603 6.897 -4.000 1.00 24.86 202 VAL A N 1
ATOM 1432 C CA . VAL A 1 197 ? -23.984 6.495 -4.043 1.00 30.57 202 VAL A CA 1
ATOM 1433 C C . VAL A 1 197 ? -24.269 5.986 -5.434 1.00 27.48 202 VAL A C 1
ATOM 1434 O O . VAL A 1 197 ? -24.884 4.941 -5.548 1.00 30.52 202 VAL A O 1
ATOM 1438 N N . SER A 1 198 ? -23.818 6.736 -6.455 1.00 27.95 203 SER A N 1
ATOM 1439 C CA . SER A 1 198 ? -23.980 6.362 -7.815 1.00 26.45 203 SER A CA 1
ATOM 1440 C C . SER A 1 198 ? -22.720 5.662 -8.361 1.00 21.63 203 SER A C 1
ATOM 1441 O O . SER A 1 198 ? -21.598 5.824 -7.893 1.00 25.06 203 SER A O 1
ATOM 1444 N N . PHE A 1 199 ? -22.929 4.874 -9.389 1.00 19.97 204 PHE A N 1
ATOM 1445 C CA . PHE A 1 199 ? -21.853 4.080 -9.961 1.00 15.27 204 PHE A CA 1
ATOM 1446 C C . PHE A 1 199 ? -22.431 3.536 -11.252 1.00 14.17 204 PHE A C 1
ATOM 1447 O O . PHE A 1 199 ? -23.580 3.108 -11.245 1.00 15.83 204 PHE A O 1
ATOM 1455 N N . ASN A 1 200 ? -21.654 3.526 -12.334 1.00 12.02 205 ASN A N 1
ATOM 1456 C CA . ASN A 1 200 ? -22.181 3.158 -13.637 1.00 12.73 205 ASN A CA 1
ATOM 1457 C C . ASN A 1 200 ? -22.159 1.650 -13.856 1.00 11.91 205 ASN A C 1
ATOM 1458 O O . ASN A 1 200 ? -21.385 1.126 -14.668 1.00 13.67 205 ASN A O 1
ATOM 1463 N N . ASP A 1 201 ? -23.036 0.982 -13.111 1.00 11.84 206 ASP A N 1
ATOM 1464 C CA . ASP A 1 201 ? -23.183 -0.470 -13.152 1.00 10.87 206 ASP A CA 1
ATOM 1465 C C . ASP A 1 201 ? -24.543 -0.906 -13.637 1.00 11.08 206 ASP A C 1
ATOM 1466 O O . ASP A 1 201 ? -24.948 -2.024 -13.354 1.00 11.18 206 ASP A O 1
ATOM 1471 N N . THR A 1 202 ? -25.258 -0.073 -14.373 1.00 12.67 207 THR A N 1
ATOM 1472 C CA . THR A 1 202 ? -26.616 -0.449 -14.796 1.00 12.92 207 THR A CA 1
ATOM 1473 C C . THR A 1 202 ? -26.630 -1.760 -15.561 1.00 11.98 207 THR A C 1
ATOM 1474 O O . THR A 1 202 ? -27.513 -2.587 -15.336 1.00 12.58 207 THR A O 1
ATOM 1478 N N . ALA A 1 203 ? -25.669 -1.969 -16.459 1.00 11.23 208 ALA A N 1
ATOM 1479 C CA . ALA A 1 203 ? -25.679 -3.197 -17.252 1.00 10.83 208 ALA A CA 1
ATOM 1480 C C . ALA A 1 203 ? -25.442 -4.408 -16.363 1.00 9.40 208 ALA A C 1
ATOM 1481 O O . ALA A 1 203 ? -26.091 -5.430 -16.519 1.00 10.20 208 ALA A O 1
ATOM 1483 N N . THR A 1 204 ? -24.526 -4.284 -15.399 1.00 9.38 209 THR A N 1
ATOM 1484 C CA . THR A 1 204 ? -24.251 -5.338 -14.452 1.00 8.31 209 THR A CA 1
ATOM 1485 C C . THR A 1 204 ? -25.512 -5.661 -13.654 1.00 8.04 209 THR A C 1
ATOM 1486 O O . THR A 1 204 ? -25.849 -6.824 -13.454 1.00 9.07 209 THR A O 1
ATOM 1490 N N . TYR A 1 205 ? -26.190 -4.652 -13.166 1.00 8.71 210 TYR A N 1
ATOM 1491 C CA . TYR A 1 205 ? -27.463 -4.818 -12.414 1.00 9.24 210 TYR A CA 1
ATOM 1492 C C . TYR A 1 205 ? -28.535 -5.515 -13.258 1.00 9.99 210 TYR A C 1
ATOM 1493 O O . TYR A 1 205 ? -29.227 -6.441 -12.822 1.00 10.41 210 TYR A O 1
ATOM 1502 N N . GLN A 1 206 ? -28.651 -5.085 -14.502 1.00 10.83 211 GLN A N 1
ATOM 1503 C CA . GLN A 1 206 ? -29.644 -5.721 -15.378 1.00 12.12 211 GLN A CA 1
ATOM 1504 C C . GLN A 1 206 ? -29.347 -7.188 -15.601 1.00 11.27 211 GLN A C 1
ATOM 1505 O O . GLN A 1 206 ? -30.251 -8.019 -15.677 1.00 14.68 211 GLN A O 1
ATOM 1511 N N . LYS A 1 207 ? -28.077 -7.522 -15.732 1.00 11.05 212 LYS A N 1
ATOM 1512 C CA . LYS A 1 207 ? -27.699 -8.901 -16.020 1.00 12.05 212 LYS A CA 1
ATOM 1513 C C . LYS A 1 207 ? -27.766 -9.807 -14.811 1.00 11.60 212 LYS A C 1
ATOM 1514 O O . LYS A 1 207 ? -28.161 -10.967 -14.924 1.00 13.57 212 LYS A O 1
ATOM 1520 N N . TYR A 1 208 ? -27.395 -9.297 -13.637 1.00 10.17 213 TYR A N 1
ATOM 1521 C CA . TYR A 1 208 ? -27.230 -10.152 -12.439 1.00 10.41 213 TYR A CA 1
ATOM 1522 C C . TYR A 1 208 ? -28.161 -9.831 -11.290 1.00 10.72 213 TYR A C 1
ATOM 1523 O O . TYR A 1 208 ? -28.298 -10.666 -10.388 1.00 13.24 213 TYR A O 1
ATOM 1532 N N . GLY A 1 209 ? -28.861 -8.721 -11.334 1.00 10.12 214 GLY A N 1
ATOM 1533 C CA . GLY A 1 209 ? -29.612 -8.221 -10.167 1.00 9.89 214 GLY A CA 1
ATOM 1534 C C . GLY A 1 209 ? -30.966 -8.838 -9.847 1.00 10.17 214 GLY A C 1
ATOM 1535 O O . GLY A 1 209 ? -31.505 -8.630 -8.773 1.00 9.70 214 GLY A O 1
ATOM 1536 N N . LYS A 1 210 ? -31.515 -9.582 -10.780 1.00 10.90 215 LYS A N 1
ATOM 1537 C CA . LYS A 1 210 ? -32.795 -10.277 -10.555 1.00 10.80 215 LYS A CA 1
ATOM 1538 C C . LYS A 1 210 ? -33.935 -9.352 -10.156 1.00 9.19 215 LYS A C 1
ATOM 1539 O O . LYS A 1 210 ? -34.926 -9.779 -9.591 1.00 9.54 215 LYS A O 1
ATOM 1545 N N . GLY A 1 211 ? -33.808 -8.062 -10.483 1.00 8.91 216 GLY A N 1
ATOM 1546 C CA . GLY A 1 211 ? -34.852 -7.105 -10.165 1.00 9.75 216 GLY A CA 1
ATOM 1547 C C . GLY A 1 211 ? -34.889 -6.665 -8.713 1.00 8.61 216 GLY A C 1
ATOM 1548 O O . GLY A 1 211 ? -35.804 -5.983 -8.290 1.00 10.87 216 GLY A O 1
ATOM 1549 N N . GLN A 1 212 ? -33.900 -7.093 -7.939 1.00 9.02 217 GLN A N 1
ATOM 1550 C CA . GLN A 1 212 ? -33.775 -6.725 -6.508 1.00 9.10 217 GLN A CA 1
ATOM 1551 C C . GLN A 1 212 ? -33.572 -5.234 -6.376 1.00 9.60 217 GLN A C 1
ATOM 1552 O O . GLN A 1 212 ? -33.011 -4.613 -7.259 1.00 9.83 217 GLN A O 1
ATOM 1558 N N . ASN A 1 213 ? -33.997 -4.668 -5.242 1.00 9.23 218 ASN A N 1
ATOM 1559 C CA . ASN A 1 213 ? -33.627 -3.307 -4.896 1.00 10.35 218 ASN A CA 1
ATOM 1560 C C . ASN A 1 213 ? -32.134 -3.150 -5.166 1.00 9.01 218 ASN A C 1
ATOM 1561 O O . ASN A 1 213 ? -31.299 -3.920 -4.678 1.00 8.93 218 ASN A O 1
ATOM 1566 N N . LYS A 1 214 ? -31.789 -2.129 -5.936 1.00 9.34 219 LYS A N 1
ATOM 1567 C CA . LYS A 1 214 ? -30.440 -2.032 -6.425 1.00 9.29 219 LYS A CA 1
ATOM 1568 C C . LYS A 1 214 ? -29.414 -1.789 -5.323 1.00 9.59 219 LYS A C 1
ATOM 1569 O O . LYS A 1 214 ? -28.313 -2.332 -5.360 1.00 9.23 219 LYS A O 1
ATOM 1575 N N . ASP A 1 215 ? -29.799 -1.015 -4.326 1.00 9.74 220 ASP A N 1
ATOM 1576 C CA . ASP A 1 215 ? -28.879 -0.704 -3.273 1.00 10.87 220 ASP A CA 1
ATOM 1577 C C . ASP A 1 215 ? -28.668 -1.903 -2.379 1.00 9.58 220 ASP A C 1
ATOM 1578 O O . ASP A 1 215 ? -27.541 -2.143 -1.924 1.00 8.98 220 ASP A O 1
ATOM 1583 N N . ASN A 1 216 ? -29.693 -2.717 -2.174 1.00 8.98 221 ASN A N 1
ATOM 1584 C CA . ASN A 1 216 ? -29.526 -3.951 -1.452 1.00 8.15 221 ASN A CA 1
ATOM 1585 C C . ASN A 1 216 ? -28.624 -4.941 -2.233 1.00 7.88 221 ASN A C 1
ATOM 1586 O O . ASN A 1 216 ? -27.807 -5.619 -1.625 1.00 7.68 221 ASN A O 1
ATOM 1591 N N . TRP A 1 217 ? -28.792 -4.966 -3.542 1.00 6.77 222 TRP A N 1
ATOM 1592 C CA . TRP A 1 217 ? -27.950 -5.789 -4.389 1.00 7.83 222 TRP A CA 1
ATOM 1593 C C . TRP A 1 217 ? -26.480 -5.348 -4.307 1.00 6.90 222 TRP A C 1
ATOM 1594 O O . TRP A 1 217 ? -25.598 -6.177 -4.204 1.00 7.64 222 TRP A O 1
ATOM 1605 N N . ARG A 1 218 ? -26.207 -4.047 -4.319 1.00 7.42 223 ARG A N 1
ATOM 1606 C CA . ARG A 1 218 ? -24.837 -3.561 -4.189 1.00 6.58 223 ARG A CA 1
ATOM 1607 C C . ARG A 1 218 ? -24.249 -3.958 -2.825 1.00 7.01 223 ARG A C 1
ATOM 1608 O O . ARG A 1 218 ? -23.091 -4.405 -2.760 1.00 6.83 223 ARG A O 1
ATOM 1616 N N . ARG A 1 219 ? -25.019 -3.822 -1.742 1.00 7.07 224 ARG A N 1
ATOM 1617 C CA . ARG A 1 219 ? -24.544 -4.297 -0.446 1.00 6.85 224 ARG A CA 1
ATOM 1618 C C . ARG A 1 219 ? -24.207 -5.791 -0.463 1.00 6.43 224 ARG A C 1
ATOM 1619 O O . ARG A 1 219 ? -23.166 -6.209 0.082 1.00 6.79 224 ARG A O 1
ATOM 1627 N N . GLU A 1 220 ? -25.067 -6.563 -1.115 1.00 6.18 225 GLU A N 1
ATOM 1628 C CA . GLU A 1 220 ? -24.822 -7.983 -1.207 1.00 5.87 225 GLU A CA 1
ATOM 1629 C C . GLU A 1 220 ? -23.603 -8.329 -2.063 1.00 6.11 225 GLU A C 1
ATOM 1630 O O . GLU A 1 220 ? -22.931 -9.306 -1.790 1.00 6.59 225 GLU A O 1
ATOM 1636 N N . ASN A 1 221 ? -23.320 -7.549 -3.088 1.00 6.70 226 ASN A N 1
ATOM 1637 C CA . ASN A 1 221 ? -22.125 -7.758 -3.868 1.00 5.84 226 ASN A CA 1
ATOM 1638 C C . ASN A 1 221 ? -20.866 -7.707 -3.003 1.00 5.80 226 ASN A C 1
ATOM 1639 O O . ASN A 1 221 ? -19.928 -8.472 -3.161 1.00 6.42 226 ASN A O 1
ATOM 1644 N N . VAL A 1 222 ? -20.842 -6.721 -2.115 1.00 6.19 227 VAL A N 1
ATOM 1645 C CA . VAL A 1 222 ? -19.715 -6.559 -1.183 1.00 6.49 227 VAL A CA 1
ATOM 1646 C C . VAL A 1 222 ? -19.708 -7.728 -0.193 1.00 6.25 227 VAL A C 1
ATOM 1647 O O . VAL A 1 222 ? -18.640 -8.368 0.006 1.00 6.76 227 VAL A O 1
ATOM 1651 N N . ASN A 1 223 ? -20.865 -8.062 0.371 1.00 5.95 228 ASN A N 1
ATOM 1652 C CA . ASN A 1 223 ? -20.957 -9.195 1.277 1.00 6.23 228 ASN A CA 1
ATOM 1653 C C . ASN A 1 223 ? -20.415 -10.466 0.659 1.00 6.42 228 ASN A C 1
ATOM 1654 O O . ASN A 1 223 ? -19.674 -11.206 1.313 1.00 6.56 228 ASN A O 1
ATOM 1659 N N . THR A 1 224 ? -20.746 -10.739 -0.592 1.00 6.39 229 THR A N 1
ATOM 1660 C CA A THR A 1 224 ? -20.336 -11.938 -1.312 0.60 6.64 229 THR A CA 1
ATOM 1661 C CA B THR A 1 224 ? -20.325 -12.029 -1.068 0.40 6.47 229 THR A CA 1
ATOM 1662 C C . THR A 1 224 ? -18.840 -12.006 -1.462 1.00 5.84 229 THR A C 1
ATOM 1663 O O . THR A 1 224 ? -18.233 -13.065 -1.389 1.00 6.89 229 THR A O 1
ATOM 1670 N N . LEU A 1 225 ? -18.225 -10.876 -1.775 1.00 6.58 230 LEU A N 1
ATOM 1671 C CA . LEU A 1 225 ? -16.773 -10.814 -1.884 1.00 6.56 230 LEU A CA 1
ATOM 1672 C C . LEU A 1 225 ? -16.129 -11.197 -0.556 1.00 5.77 230 LEU A C 1
ATOM 1673 O O . LEU A 1 225 ? -15.250 -12.057 -0.498 1.00 5.82 230 LEU A O 1
ATOM 1678 N N . LEU A 1 226 ? -16.569 -10.564 0.522 1.00 6.22 231 LEU A N 1
ATOM 1679 C CA . LEU A 1 226 ? -16.028 -10.898 1.835 1.00 6.48 231 LEU A CA 1
ATOM 1680 C C . LEU A 1 226 ? -16.179 -12.358 2.181 1.00 5.51 231 LEU A C 1
ATOM 1681 O O . LEU A 1 226 ? -15.220 -13.013 2.624 1.00 5.70 231 LEU A O 1
ATOM 1686 N N . ARG A 1 227 ? -17.382 -12.877 1.992 1.00 5.44 232 ARG A N 1
ATOM 1687 C CA . ARG A 1 227 ? -17.647 -14.295 2.209 1.00 6.01 232 ARG A CA 1
ATOM 1688 C C . ARG A 1 227 ? -16.682 -15.170 1.451 1.00 5.72 232 ARG A C 1
ATOM 1689 O O . ARG A 1 227 ? -16.134 -16.139 1.989 1.00 6.05 232 ARG A O 1
ATOM 1697 N N . ASP A 1 228 ? -16.516 -14.879 0.175 1.00 5.71 233 ASP A N 1
ATOM 1698 C CA . ASP A 1 228 ? -15.726 -15.747 -0.704 1.00 6.05 233 ASP A CA 1
ATOM 1699 C C . ASP A 1 228 ? -14.231 -15.641 -0.411 1.00 6.01 233 ASP A C 1
ATOM 1700 O O . ASP A 1 228 ? -13.514 -16.611 -0.483 1.00 7.13 233 ASP A O 1
ATOM 1705 N N . VAL A 1 229 ? -13.746 -14.475 -0.006 1.00 5.58 234 VAL A N 1
ATOM 1706 C CA . VAL A 1 229 ? -12.360 -14.296 0.408 1.00 5.82 234 VAL A CA 1
ATOM 1707 C C . VAL A 1 229 ? -12.127 -15.089 1.700 1.00 5.87 234 VAL A C 1
ATOM 1708 O O . VAL A 1 229 ? -11.150 -15.847 1.801 1.00 6.30 234 VAL A O 1
ATOM 1712 N N . LYS A 1 230 ? -13.015 -14.966 2.672 1.00 5.85 235 LYS A N 1
ATOM 1713 C CA . LYS A 1 230 ? -12.868 -15.733 3.897 1.00 6.47 235 LYS A CA 1
ATOM 1714 C C . LYS A 1 230 ? -12.807 -17.228 3.613 1.00 6.31 235 LYS A C 1
ATOM 1715 O O . LYS A 1 230 ? -11.942 -17.939 4.135 1.00 6.94 235 LYS A O 1
ATOM 1721 N N . ALA A 1 231 ? -13.738 -17.695 2.778 1.00 6.66 236 ALA A N 1
ATOM 1722 C CA . ALA A 1 231 ? -13.766 -19.130 2.478 1.00 7.10 236 ALA A CA 1
ATOM 1723 C C . ALA A 1 231 ? -12.488 -19.601 1.797 1.00 6.92 236 ALA A C 1
ATOM 1724 O O . ALA A 1 231 ? -11.993 -20.693 2.068 1.00 8.62 236 ALA A O 1
ATOM 1726 N N . SER A 1 232 ? -11.967 -18.791 0.885 1.00 6.69 237 SER A N 1
ATOM 1727 C CA . SER A 1 232 ? -10.745 -19.129 0.180 1.00 7.16 237 SER A CA 1
ATOM 1728 C C . SER A 1 232 ? -9.587 -19.266 1.170 1.00 6.59 237 SER A C 1
ATOM 1729 O O . SER A 1 232 ? -8.864 -20.244 1.202 1.00 9.17 237 SER A O 1
ATOM 1732 N N . ILE A 1 233 ? -9.437 -18.253 2.011 1.00 6.99 238 ILE A N 1
ATOM 1733 C CA . ILE A 1 233 ? -8.390 -18.251 3.032 1.00 7.02 238 ILE A CA 1
ATOM 1734 C C . ILE A 1 233 ? -8.480 -19.513 3.877 1.00 7.82 238 ILE A C 1
ATOM 1735 O O . ILE A 1 233 ? -7.468 -20.250 4.019 1.00 9.52 238 ILE A O 1
ATOM 1740 N N . LYS A 1 234 ? -9.697 -19.825 4.350 1.00 8.05 239 LYS A N 1
ATOM 1741 C CA . LYS A 1 234 ? -9.847 -20.955 5.291 1.00 9.71 239 LYS A CA 1
ATOM 1742 C C . LYS A 1 234 ? -9.558 -22.279 4.609 1.00 9.07 239 LYS A C 1
ATOM 1743 O O . LYS A 1 234 ? -9.105 -23.209 5.272 1.00 11.41 239 LYS A O 1
ATOM 1749 N N . SER A 1 235 ? -9.816 -22.372 3.299 1.00 8.03 240 SER A N 1
ATOM 1750 C CA . SER A 1 235 ? -9.579 -23.628 2.595 1.00 10.15 240 SER A CA 1
ATOM 1751 C C . SER A 1 235 ? -8.083 -23.891 2.383 1.00 9.82 240 SER A C 1
ATOM 1752 O O . SER A 1 235 ? -7.681 -25.011 2.049 1.00 15.20 240 SER A O 1
ATOM 1755 N N . ILE A 1 236 ? -7.240 -22.876 2.569 1.00 9.98 241 ILE A N 1
ATOM 1756 C CA . ILE A 1 236 ? -5.801 -22.977 2.426 1.00 9.08 241 ILE A CA 1
ATOM 1757 C C . ILE A 1 236 ? -5.120 -23.047 3.805 1.00 7.95 241 ILE A C 1
ATOM 1758 O O . ILE A 1 236 ? -4.395 -23.984 4.119 1.00 10.84 241 ILE A O 1
ATOM 1763 N N . LYS A 1 237 ? -5.293 -21.994 4.614 1.00 7.72 242 LYS A N 1
ATOM 1764 C CA . LYS A 1 237 ? -4.728 -21.889 5.937 1.00 8.27 242 LYS A CA 1
ATOM 1765 C C . LYS A 1 237 ? -5.832 -21.510 6.912 1.00 8.44 242 LYS A C 1
ATOM 1766 O O . LYS A 1 237 ? -6.093 -20.337 7.112 1.00 8.23 242 LYS A O 1
ATOM 1772 N N . PRO A 1 238 ? -6.466 -22.469 7.572 1.00 8.44 243 PRO A N 1
ATOM 1773 C CA . PRO A 1 238 ? -7.638 -22.186 8.447 1.00 9.45 243 PRO A CA 1
ATOM 1774 C C . PRO A 1 238 ? -7.364 -21.166 9.537 1.00 9.10 243 PRO A C 1
ATOM 1775 O O . PRO A 1 238 ? -8.276 -20.487 9.943 1.00 11.42 243 PRO A O 1
ATOM 1779 N N . ASN A 1 239 ? -6.116 -21.082 10.018 1.00 8.86 244 ASN A N 1
ATOM 1780 C CA . ASN A 1 239 ? -5.825 -20.210 11.176 1.00 9.13 244 ASN A CA 1
ATOM 1781 C C . ASN A 1 239 ? -5.386 -18.810 10.774 1.00 8.14 244 ASN A C 1
ATOM 1782 O O . ASN A 1 239 ? -5.115 -18.000 11.648 1.00 10.86 244 ASN A O 1
ATOM 1787 N N . VAL A 1 240 ? -5.283 -18.521 9.481 1.00 7.38 245 VAL A N 1
ATOM 1788 C CA . VAL A 1 240 ? -5.097 -17.132 9.038 1.00 7.46 245 VAL A CA 1
ATOM 1789 C C . VAL A 1 240 ? -6.409 -16.418 9.169 1.00 7.68 245 VAL A C 1
ATOM 1790 O O . VAL A 1 240 ? -7.449 -16.905 8.729 1.00 9.77 245 VAL A O 1
ATOM 1794 N N . VAL A 1 241 ? -6.353 -15.251 9.810 1.00 6.54 246 VAL A N 1
ATOM 1795 C CA . VAL A 1 241 ? -7.581 -14.448 10.088 1.00 6.91 246 VAL A CA 1
ATOM 1796 C C . VAL A 1 241 ? -7.893 -13.490 8.933 1.00 5.87 246 VAL A C 1
ATOM 1797 O O . VAL A 1 241 ? -6.998 -13.057 8.213 1.00 8.47 246 VAL A O 1
ATOM 1801 N N . PHE A 1 242 ? -9.154 -13.145 8.819 1.00 6.02 247 PHE A N 1
ATOM 1802 C CA . PHE A 1 242 ? -9.624 -12.183 7.828 1.00 6.32 247 PHE A CA 1
ATOM 1803 C C . PHE A 1 242 ? -10.408 -11.088 8.539 1.00 6.27 247 PHE A C 1
ATOM 1804 O O . PHE A 1 242 ? -11.367 -11.364 9.293 1.00 7.34 247 PHE A O 1
ATOM 1812 N N . GLY A 1 243 ? -10.026 -9.854 8.279 1.00 5.89 248 GLY A N 1
ATOM 1813 C CA . GLY A 1 243 ? -10.733 -8.736 8.879 1.00 7.16 248 GLY A CA 1
ATOM 1814 C C . GLY A 1 243 ? -10.869 -7.556 7.953 1.00 6.38 248 GLY A C 1
ATOM 1815 O O . GLY A 1 243 ? -10.153 -7.418 6.961 1.00 6.80 248 GLY A O 1
ATOM 1816 N N . VAL A 1 244 ? -11.809 -6.677 8.347 1.00 5.58 249 VAL A N 1
ATOM 1817 C CA . VAL A 1 244 ? -12.099 -5.493 7.570 1.00 6.18 249 VAL A CA 1
ATOM 1818 C C . VAL A 1 244 ? -12.212 -4.323 8.516 1.00 6.27 249 VAL A C 1
ATOM 1819 O O . VAL A 1 244 ? -12.775 -4.420 9.607 1.00 7.30 249 VAL A O 1
ATOM 1823 N N . SER A 1 245 ? -11.710 -3.188 8.018 1.00 6.01 250 SER A N 1
ATOM 1824 C CA . SER A 1 245 ? -11.799 -1.926 8.711 1.00 6.46 250 SER A CA 1
ATOM 1825 C C . SER A 1 245 ? -12.694 -0.951 7.941 1.00 6.90 250 SER A C 1
ATOM 1826 O O . SER A 1 245 ? -12.219 -0.255 7.032 1.00 7.74 250 SER A O 1
ATOM 1829 N N . PRO A 1 246 ? -14.003 -0.895 8.280 1.00 7.27 251 PRO A N 1
ATOM 1830 C CA . PRO A 1 246 ? -14.925 0.038 7.647 1.00 8.05 251 PRO A CA 1
ATOM 1831 C C . PRO A 1 246 ? -14.887 1.398 8.320 1.00 8.59 251 PRO A C 1
ATOM 1832 O O . PRO A 1 246 ? -14.313 1.595 9.411 1.00 8.39 251 PRO A O 1
ATOM 1836 N N . ALA A 1 247 ? -15.551 2.325 7.657 1.00 8.21 252 ALA A N 1
ATOM 1837 C CA . ALA A 1 247 ? -15.771 3.630 8.265 1.00 8.66 252 ALA A CA 1
ATOM 1838 C C . ALA A 1 247 ? -16.551 3.463 9.604 1.00 8.81 252 ALA A C 1
ATOM 1839 O O . ALA A 1 247 ? -17.251 2.468 9.846 1.00 9.86 252 ALA A O 1
ATOM 1841 N N . GLY A 1 248 ? -16.423 4.472 10.448 1.00 8.71 253 GLY A N 1
ATOM 1842 C CA . GLY A 1 248 ? -16.858 4.375 11.827 1.00 10.00 253 GLY A CA 1
ATOM 1843 C C . GLY A 1 248 ? -18.353 4.475 12.116 1.00 9.12 253 GLY A C 1
ATOM 1844 O O . GLY A 1 248 ? -18.784 4.137 13.231 1.00 10.53 253 GLY A O 1
ATOM 1845 N N . ILE A 1 249 ? -19.127 4.954 11.144 1.00 8.69 254 ILE A N 1
ATOM 1846 C CA . ILE A 1 249 ? -20.577 4.991 11.250 1.00 9.23 254 ILE A CA 1
ATOM 1847 C C . ILE A 1 249 ? -21.158 4.032 10.180 1.00 9.76 254 ILE A C 1
ATOM 1848 O O . ILE A 1 249 ? -20.853 4.134 8.983 1.00 9.96 254 ILE A O 1
ATOM 1853 N N . TRP A 1 250 ? -22.008 3.120 10.644 1.00 9.22 255 TRP A N 1
ATOM 1854 C CA . TRP A 1 250 ? -22.742 2.178 9.808 1.00 9.69 255 TRP A CA 1
ATOM 1855 C C . TRP A 1 250 ? -24.046 2.826 9.301 1.00 10.39 255 TRP A C 1
ATOM 1856 O O . TRP A 1 250 ? -24.168 3.104 8.092 1.00 10.12 255 TRP A O 1
ATOM 1867 N N . ARG A 1 251 ? -24.931 3.174 10.244 1.00 10.56 256 ARG A N 1
ATOM 1868 C CA . ARG A 1 251 ? -26.123 3.985 9.939 1.00 11.23 256 ARG A CA 1
ATOM 1869 C C . ARG A 1 251 ? -26.360 4.881 11.157 1.00 11.69 256 ARG A C 1
ATOM 1870 O O . ARG A 1 251 ? -26.209 4.437 12.295 1.00 13.53 256 ARG A O 1
ATOM 1878 N N . ASN A 1 252 ? -26.785 6.121 10.906 1.00 12.86 257 ASN A N 1
ATOM 1879 C CA . ASN A 1 252 ? -27.247 6.979 11.955 1.00 14.99 257 ASN A CA 1
ATOM 1880 C C . ASN A 1 252 ? -28.653 6.546 12.449 1.00 15.33 257 ASN A C 1
ATOM 1881 O O . ASN A 1 252 ? -29.466 5.992 11.690 1.00 19.04 257 ASN A O 1
ATOM 1886 N N . LYS A 1 253 ? -28.933 6.836 13.721 1.00 16.97 258 LYS A N 1
ATOM 1887 C CA . LYS A 1 253 ? -30.233 6.542 14.320 1.00 20.51 258 LYS A CA 1
ATOM 1888 C C . LYS A 1 253 ? -31.377 7.206 13.556 1.00 24.61 258 LYS A C 1
ATOM 1889 O O . LYS A 1 253 ? -32.479 6.652 13.450 1.00 26.80 258 LYS A O 1
ATOM 1895 N N . SER A 1 254 ? -31.102 8.378 12.991 1.00 21.98 259 SER A N 1
ATOM 1896 C CA . SER A 1 254 ? -32.081 9.073 12.162 1.00 26.84 259 SER A CA 1
ATOM 1897 C C . SER A 1 254 ? -32.492 8.301 10.885 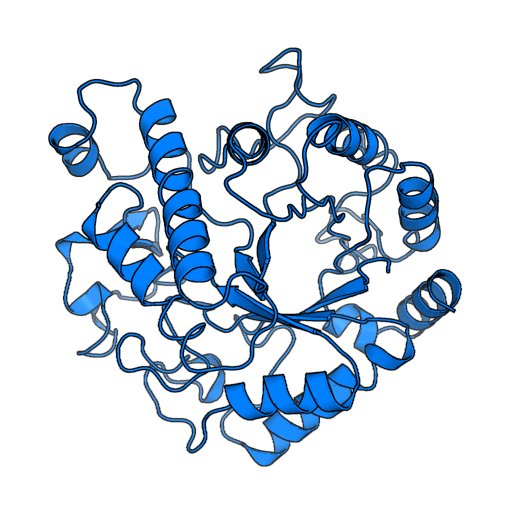1.00 25.88 259 SER A C 1
ATOM 1898 O O . SER A 1 254 ? -33.554 8.584 10.325 1.00 31.71 259 SER A O 1
ATOM 1901 N N . SER A 1 255 ? -31.664 7.358 10.423 1.00 22.86 260 SER A N 1
ATOM 1902 C CA . SER A 1 255 ? -32.014 6.479 9.274 1.00 18.89 260 SER A CA 1
ATOM 1903 C C . SER A 1 255 ? -32.495 5.089 9.709 1.00 23.28 260 SER A C 1
ATOM 1904 O O . SER A 1 255 ? -33.177 4.415 8.951 1.00 26.37 260 SER A O 1
ATOM 1907 N N . ASP A 1 256 ? -32.098 4.655 10.893 1.00 21.09 261 ASP A N 1
ATOM 1908 C CA . ASP A 1 256 ? -32.418 3.324 11.382 1.00 21.60 261 ASP A CA 1
ATOM 1909 C C . ASP A 1 256 ? -32.409 3.399 12.915 1.00 22.99 261 ASP A C 1
ATOM 1910 O O . ASP A 1 256 ? -31.409 3.736 13.483 1.00 20.43 261 ASP A O 1
ATOM 1915 N N . PRO A 1 257 ? -33.522 3.059 13.580 1.00 25.63 262 PRO A N 1
ATOM 1916 C CA . PRO A 1 257 ? -33.561 3.265 15.038 1.00 23.63 262 PRO A CA 1
ATOM 1917 C C . PRO A 1 257 ? -32.538 2.465 15.850 1.00 23.70 262 PRO A C 1
ATOM 1918 O O . PRO A 1 257 ? -32.267 2.832 17.003 1.00 27.36 262 PRO A O 1
ATOM 1922 N N . THR A 1 258 ? -31.934 1.438 15.243 1.00 21.80 263 THR A N 1
ATOM 1923 C CA . THR A 1 258 ? -30.903 0.624 15.876 1.00 19.07 263 THR A CA 1
ATOM 1924 C C . THR A 1 258 ? -29.505 1.104 15.510 1.00 15.76 263 THR A C 1
ATOM 1925 O O . THR A 1 258 ? -28.526 0.462 15.864 1.00 16.21 263 THR A O 1
ATOM 1929 N N . GLY A 1 259 ? -29.395 2.201 14.754 1.00 14.45 264 GLY A N 1
ATOM 1930 C CA . GLY A 1 259 ? -28.103 2.779 14.433 1.00 13.67 264 GLY A CA 1
ATOM 1931 C C . GLY A 1 259 ? -27.552 3.628 15.566 1.00 13.86 264 GLY A C 1
ATOM 1932 O O . GLY A 1 259 ? -28.076 3.620 16.696 1.00 16.80 264 GLY A O 1
ATOM 1933 N N . SER A 1 260 ? -26.467 4.334 15.287 1.00 14.49 265 SER A N 1
ATOM 1934 C CA . SER A 1 260 ? -25.754 5.095 16.310 1.00 14.63 265 SER A CA 1
ATOM 1935 C C . SER A 1 260 ? -26.262 6.518 16.430 1.00 17.04 265 SER A C 1
ATOM 1936 O O . SER A 1 260 ? -26.793 7.081 15.473 1.00 17.34 265 SER A O 1
ATOM 1939 N N . ASP A 1 261 ? -26.090 7.087 17.632 1.00 17.91 266 ASP A N 1
ATOM 1940 C CA . ASP A 1 261 ? -26.559 8.446 17.911 1.00 20.26 266 ASP A CA 1
ATOM 1941 C C . ASP A 1 261 ? -25.548 9.439 17.361 1.00 20.00 266 ASP A C 1
ATOM 1942 O O . ASP A 1 261 ? -24.794 10.102 18.100 1.00 22.25 266 ASP A O 1
ATOM 1947 N N . THR A 1 262 ? -25.566 9.540 16.033 1.00 18.83 267 THR A N 1
ATOM 1948 C CA . THR A 1 262 ? -24.558 10.250 15.266 1.00 17.37 267 THR A CA 1
ATOM 1949 C C . THR A 1 262 ? -25.213 10.918 14.064 1.00 18.47 267 THR A C 1
ATOM 1950 O O . THR A 1 262 ? -26.379 10.650 13.763 1.00 21.11 267 THR A O 1
ATOM 1954 N N . SER A 1 263 ? -24.458 11.761 13.369 1.00 17.90 268 SER A N 1
ATOM 1955 C CA . SER A 1 263 ? -24.887 12.393 12.099 1.00 20.73 268 SER A CA 1
ATOM 1956 C C . SER A 1 263 ? -23.723 12.313 11.091 1.00 23.67 268 SER A C 1
ATOM 1957 O O . SER A 1 263 ? -22.641 11.882 11.438 1.00 28.45 268 SER A O 1
ATOM 1960 N N . GLY A 1 264 ? -23.936 12.668 9.829 1.00 27.90 269 GLY A N 1
ATOM 1961 C CA . GLY A 1 264 ? -22.864 12.509 8.819 1.00 25.41 269 GLY A CA 1
ATOM 1962 C C . GLY A 1 264 ? -22.778 11.135 8.158 1.00 23.00 269 GLY A C 1
ATOM 1963 O O . GLY A 1 264 ? -23.672 10.318 8.294 1.00 24.73 269 GLY A O 1
ATOM 1964 N N . ASN A 1 265 ? -21.659 10.887 7.490 1.00 22.14 270 ASN A N 1
ATOM 1965 C CA A ASN A 1 265 ? -21.610 9.853 6.463 0.58 19.03 270 ASN A CA 1
ATOM 1966 C CA B ASN A 1 265 ? -21.568 9.859 6.476 0.42 18.23 270 ASN A CA 1
ATOM 1967 C C . ASN A 1 265 ? -21.731 8.445 7.017 1.00 15.19 270 ASN A C 1
ATOM 1968 O O . ASN A 1 265 ? -21.095 8.086 7.993 1.00 19.10 270 ASN A O 1
ATOM 1977 N N . GLU A 1 266 ? -22.579 7.671 6.352 1.00 12.93 271 GLU A N 1
ATOM 1978 C CA . GLU A 1 266 ? -22.908 6.319 6.723 1.00 11.17 271 GLU A CA 1
ATOM 1979 C C . GLU A 1 266 ? -22.341 5.329 5.728 1.00 12.32 271 GLU A C 1
ATOM 1980 O O . GLU A 1 266 ? -22.556 5.455 4.536 1.00 13.64 271 GLU A O 1
ATOM 1986 N N . SER A 1 267 ? -21.648 4.312 6.239 1.00 9.57 272 SER A N 1
ATOM 1987 C CA . SER A 1 267 ? -21.064 3.293 5.353 1.00 10.03 272 SER A CA 1
ATOM 1988 C C . SER A 1 267 ? -22.097 2.461 4.603 1.00 8.65 272 SER A C 1
ATOM 1989 O O . SER A 1 267 ? -21.853 2.074 3.445 1.00 10.37 272 SER A O 1
ATOM 1992 N N . TYR A 1 268 ? -23.276 2.280 5.199 1.00 8.82 273 TYR A N 1
ATOM 1993 C CA . TYR A 1 268 ? -24.347 1.482 4.608 1.00 10.22 273 TYR A CA 1
ATOM 1994 C C . TYR A 1 268 ? -24.815 2.059 3.255 1.00 11.26 273 TYR A C 1
ATOM 1995 O O . TYR A 1 268 ? -25.167 1.296 2.372 1.00 12.75 273 TYR A O 1
ATOM 2004 N N A VAL A 1 269 ? -24.870 3.395 3.205 0.54 14.36 274 VAL A N 1
ATOM 2005 N N B VAL A 1 269 ? -24.730 3.386 3.106 0.46 13.45 274 VAL A N 1
ATOM 2006 C CA A VAL A 1 269 ? -25.534 4.214 2.186 0.54 17.68 274 VAL A CA 1
ATOM 2007 C CA B VAL A 1 269 ? -25.172 4.147 1.936 0.46 16.94 274 VAL A CA 1
ATOM 2008 C C A VAL A 1 269 ? -24.503 4.728 1.186 0.54 15.51 274 VAL A C 1
ATOM 2009 C C B VAL A 1 269 ? -23.965 4.618 1.129 0.46 13.96 274 VAL A C 1
ATOM 2010 O O A VAL A 1 269 ? -24.733 4.745 -0.033 0.54 18.83 274 VAL A O 1
ATOM 2011 O O B VAL A 1 269 ? -23.027 5.131 1.706 0.46 14.17 274 VAL A O 1
ATOM 2018 N N A GLY A 1 270 ? -23.376 5.185 1.712 0.54 15.25 275 GLY A N 1
ATOM 2019 N N B GLY A 1 270 ? -23.985 4.437 -0.198 0.46 13.50 275 GLY A N 1
ATOM 2020 C CA A GLY A 1 270 ? -22.409 5.930 0.922 0.54 15.54 275 GLY A CA 1
ATOM 2021 C CA B GLY A 1 270 ? -22.964 5.010 -1.072 0.46 13.21 275 GLY A CA 1
ATOM 2022 C C A GLY A 1 270 ? -21.414 5.091 0.149 0.54 15.12 275 GLY A C 1
ATOM 2023 C C B GLY A 1 270 ? -21.691 4.199 -1.197 0.46 12.39 275 GLY A C 1
ATOM 2024 O O A GLY A 1 270 ? -20.900 5.544 -0.853 0.54 15.64 275 GLY A O 1
ATOM 2025 O O B GLY A 1 270 ? -21.209 3.961 -2.310 0.46 10.22 275 GLY A O 1
ATOM 2026 N N A THR A 1 271 ? -21.124 3.876 0.626 0.54 13.33 276 THR A N 1
ATOM 2027 N N B THR A 1 271 ? -21.150 3.761 -0.056 0.46 10.61 276 THR A N 1
ATOM 2028 C CA A THR A 1 271 ? -20.199 2.934 -0.055 0.54 13.19 276 THR A CA 1
ATOM 2029 C CA B THR A 1 271 ? -20.070 2.805 -0.081 0.46 10.54 276 THR A CA 1
ATOM 2030 C C A THR A 1 271 ? -20.696 1.489 -0.098 0.54 9.73 276 THR A C 1
ATOM 2031 C C B THR A 1 271 ? -20.659 1.413 -0.076 0.46 9.53 276 THR A C 1
ATOM 2032 O O A THR A 1 271 ? -20.020 0.620 -0.620 0.54 8.87 276 THR A O 1
ATOM 2033 O O B THR A 1 271 ? -20.002 0.494 -0.537 0.46 9.83 276 THR A O 1
ATOM 2040 N N . TYR A 1 272 ? -21.898 1.248 0.406 1.00 9.66 277 TYR A N 1
ATOM 2041 C CA . TYR A 1 272 ? -22.567 -0.078 0.398 1.00 9.01 277 TYR A CA 1
ATOM 2042 C C . TYR A 1 272 ? -21.834 -1.100 1.222 1.00 8.81 277 TYR A C 1
ATOM 2043 O O . TYR A 1 272 ? -21.765 -2.264 0.841 1.00 9.32 277 TYR A O 1
ATOM 2052 N N . ALA A 1 273 ? -21.316 -0.664 2.359 1.00 8.90 278 ALA A N 1
ATOM 2053 C CA . ALA A 1 273 ? -20.589 -1.468 3.303 1.00 8.87 278 ALA A CA 1
ATOM 2054 C C . ALA A 1 273 ? -21.495 -1.710 4.498 1.00 8.70 278 ALA A C 1
ATOM 2055 O O . ALA A 1 273 ? -21.619 -0.887 5.380 1.00 8.03 278 ALA A O 1
ATOM 2057 N N . ASP A 1 274 ? -22.140 -2.842 4.501 1.00 7.83 279 ASP A N 1
ATOM 2058 C CA . ASP A 1 274 ? -23.168 -3.227 5.460 1.00 7.30 279 ASP A CA 1
ATOM 2059 C C . ASP A 1 274 ? -22.496 -4.018 6.583 1.00 6.89 279 ASP A C 1
ATOM 2060 O O . ASP A 1 274 ? -22.614 -5.242 6.679 1.00 7.51 279 ASP A O 1
ATOM 2065 N N . THR A 1 275 ? -21.787 -3.304 7.433 1.00 7.22 280 THR A N 1
ATOM 2066 C CA . THR A 1 275 ? -20.934 -3.962 8.442 1.00 6.85 280 THR A CA 1
ATOM 2067 C C . THR A 1 275 ? -21.767 -4.845 9.351 1.00 7.78 280 THR A C 1
ATOM 2068 O O . THR A 1 275 ? -21.301 -5.899 9.748 1.00 8.60 280 THR A O 1
ATOM 2072 N N . ARG A 1 276 ? -22.982 -4.424 9.677 1.00 8.50 281 ARG A N 1
ATOM 2073 C CA . ARG A 1 276 ? -23.828 -5.276 10.517 1.00 8.31 281 ARG A CA 1
ATOM 2074 C C . ARG A 1 276 ? -24.062 -6.621 9.880 1.00 8.68 281 ARG A C 1
ATOM 2075 O O . ARG A 1 276 ? -24.040 -7.635 10.575 1.00 10.01 281 ARG A O 1
ATOM 2083 N N . ALA A 1 277 ? -24.361 -6.659 8.588 1.00 8.00 282 ALA A N 1
ATOM 2084 C CA . ALA A 1 277 ? -24.552 -7.940 7.916 1.00 8.47 282 ALA A CA 1
ATOM 2085 C C . ALA A 1 277 ? -23.304 -8.776 7.984 1.00 7.47 282 ALA A C 1
ATOM 2086 O O . ALA A 1 277 ? -23.377 -10.014 8.129 1.00 8.66 282 ALA A O 1
ATOM 2088 N N . TRP A 1 278 ? -22.138 -8.189 7.810 1.00 6.80 283 TRP A N 1
ATOM 2089 C CA . TRP A 1 278 ? -20.902 -8.935 7.846 1.00 6.90 283 TRP A CA 1
ATOM 2090 C C . TRP A 1 278 ? -20.761 -9.625 9.191 1.00 7.10 283 TRP A C 1
ATOM 2091 O O . TRP A 1 278 ? -20.318 -10.772 9.279 1.00 8.28 283 TRP A O 1
ATOM 2102 N N . ILE A 1 279 ? -21.065 -8.913 10.243 1.00 8.43 284 ILE A N 1
ATOM 2103 C CA . ILE A 1 279 ? -20.966 -9.429 11.599 1.00 9.41 284 ILE A CA 1
ATOM 2104 C C . ILE A 1 279 ? -21.993 -10.513 11.834 1.00 10.97 284 ILE A C 1
ATOM 2105 O O . ILE A 1 279 ? -21.652 -11.617 12.300 1.00 13.02 284 ILE A O 1
ATOM 2110 N N . LYS A 1 280 ? -23.231 -10.264 11.476 1.00 10.92 285 LYS A N 1
ATOM 2111 C CA . LYS A 1 280 ? -24.289 -11.205 11.779 1.00 12.62 285 LYS A CA 1
ATOM 2112 C C . LYS A 1 280 ? -24.157 -12.487 11.013 1.00 12.04 285 LYS A C 1
ATOM 2113 O O . LYS A 1 280 ? -24.513 -13.538 11.515 1.00 14.95 285 LYS A O 1
ATOM 2119 N N . GLN A 1 281 ? -23.675 -12.418 9.778 1.00 10.61 286 GLN A N 1
ATOM 2120 C CA . GLN A 1 281 ? -23.463 -13.608 8.929 1.00 10.40 286 GLN A CA 1
ATOM 2121 C C . GLN A 1 281 ? -22.071 -14.246 9.092 1.00 9.92 286 GLN A C 1
ATOM 2122 O O . GLN A 1 281 ? -21.781 -15.284 8.495 1.00 12.65 286 GLN A O 1
ATOM 2128 N N . GLY A 1 282 ? -21.209 -13.644 9.905 1.00 9.56 287 GLY A N 1
ATOM 2129 C CA . GLY A 1 282 ? -19.907 -14.208 10.157 1.00 8.84 287 GLY A CA 1
ATOM 2130 C C . GLY A 1 282 ? -19.020 -14.246 8.923 1.00 8.22 287 GLY A C 1
ATOM 2131 O O . GLY A 1 282 ? -18.303 -15.201 8.655 1.00 10.56 287 GLY A O 1
ATOM 2132 N N . LEU A 1 283 ? -19.034 -13.152 8.174 1.00 7.21 288 LEU A N 1
ATOM 2133 C CA . LEU A 1 283 ? -18.301 -13.057 6.939 1.00 6.75 288 LEU A CA 1
ATOM 2134 C C . LEU A 1 283 ? -16.826 -12.650 7.164 1.00 7.64 288 LEU A C 1
ATOM 2135 O O . LEU A 1 283 ? -16.024 -12.670 6.245 1.00 9.27 288 LEU A O 1
ATOM 2140 N N . ILE A 1 284 ? -16.540 -12.236 8.401 1.00 6.81 289 ILE A N 1
ATOM 2141 C CA . ILE A 1 284 ? -15.224 -11.748 8.774 1.00 6.71 289 ILE A CA 1
ATOM 2142 C C . ILE A 1 284 ? -14.882 -12.345 10.149 1.00 6.99 289 ILE A C 1
ATOM 2143 O O . ILE 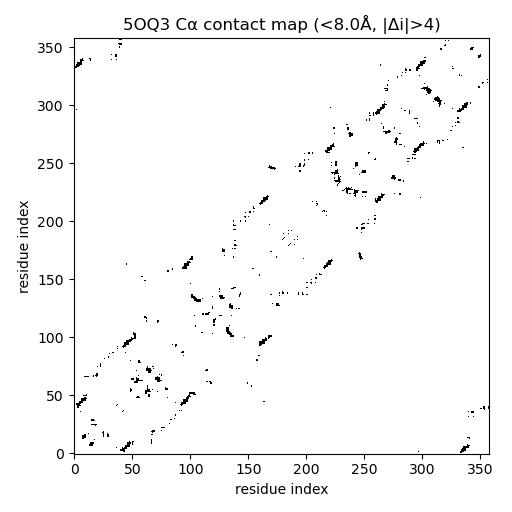A 1 284 ? -15.786 -12.676 10.919 1.00 8.05 289 ILE A O 1
ATOM 2148 N N . ASP A 1 285 ? -13.586 -12.432 10.431 1.00 7.27 290 ASP A N 1
ATOM 2149 C CA . ASP A 1 285 ? -13.137 -12.816 11.772 1.00 7.39 290 ASP A CA 1
ATOM 2150 C C . ASP A 1 285 ? -12.983 -11.646 12.733 1.00 6.75 290 ASP A C 1
ATOM 2151 O O . ASP A 1 285 ? -13.096 -11.817 13.948 1.00 8.13 290 ASP A O 1
ATOM 2156 N N . TYR A 1 286 ? -12.681 -10.464 12.180 1.00 6.14 291 TYR A N 1
ATOM 2157 C CA . TYR A 1 286 ? -12.508 -9.250 12.985 1.00 6.15 291 TYR A CA 1
ATOM 2158 C C . TYR A 1 286 ? -12.964 -8.047 12.222 1.00 6.27 291 TYR A C 1
ATOM 2159 O O . TYR A 1 286 ? -12.981 -8.044 11.002 1.00 7.53 291 TYR A O 1
ATOM 2168 N N . VAL A 1 287 ? -13.297 -6.992 12.970 1.00 6.04 292 VAL A N 1
ATOM 2169 C CA . VAL A 1 287 ? -13.776 -5.746 12.394 1.00 6.34 292 VAL A CA 1
ATOM 2170 C C . VAL A 1 287 ? -13.114 -4.604 13.154 1.00 6.01 292 VAL A C 1
ATOM 2171 O O . VAL A 1 287 ? -12.908 -4.663 14.385 1.00 7.06 292 VAL A O 1
ATOM 2175 N N . VAL A 1 288 ? -12.748 -3.567 12.383 1.00 6.08 293 VAL A N 1
ATOM 2176 C CA . VAL A 1 288 ? -11.997 -2.416 12.905 1.00 6.67 293 VAL A CA 1
ATOM 2177 C C . VAL A 1 288 ? -12.670 -1.106 12.507 1.00 6.23 293 VAL A C 1
ATOM 2178 O O . VAL A 1 288 ? -12.196 -0.403 11.609 1.00 7.34 293 VAL A O 1
ATOM 2182 N N . PRO A 1 289 ? -13.798 -0.738 13.149 1.00 6.64 294 PRO A N 1
ATOM 2183 C CA . PRO A 1 289 ? -14.397 0.529 12.788 1.00 7.13 294 PRO A CA 1
ATOM 2184 C C . PRO A 1 289 ? -13.396 1.659 13.014 1.00 7.57 294 PRO A C 1
ATOM 2185 O O . PRO A 1 289 ? -12.698 1.709 14.038 1.00 8.30 294 PRO A O 1
ATOM 2189 N N . GLN A 1 290 ? -13.373 2.606 12.055 1.00 7.01 295 GLN A N 1
ATOM 2190 C CA . GLN A 1 290 ? -12.455 3.738 12.128 1.00 8.07 295 GLN A CA 1
ATOM 2191 C C . GLN A 1 290 ? -13.127 4.863 12.909 1.00 9.09 295 GLN A C 1
ATOM 2192 O O . GLN A 1 290 ? -13.939 5.632 12.382 1.00 9.76 295 GLN A O 1
ATOM 2198 N N . LEU A 1 291 ? -12.805 4.911 14.208 1.00 8.87 296 LEU A N 1
ATOM 2199 C CA . LEU A 1 291 ? -13.377 5.912 15.101 1.00 9.83 296 LEU A CA 1
ATOM 2200 C C . LEU A 1 291 ? -12.428 7.062 15.252 1.00 10.42 296 LEU A C 1
ATOM 2201 O O . LEU A 1 291 ? -11.959 7.388 16.355 1.00 10.15 296 LEU A O 1
ATOM 2206 N N . TYR A 1 292 ? -12.248 7.778 14.151 1.00 11.60 297 TYR A N 1
ATOM 2207 C CA . TYR A 1 292 ? -11.250 8.831 14.095 1.00 12.15 297 TYR A CA 1
ATOM 2208 C C . TYR A 1 292 ? -11.838 10.176 14.501 1.00 12.75 297 TYR A C 1
ATOM 2209 O O . TYR A 1 292 ? -11.717 11.175 13.775 1.00 14.13 297 TYR A O 1
ATOM 2218 N N . TRP A 1 293 ? -12.415 10.210 15.700 1.00 12.64 298 TRP A N 1
ATOM 2219 C CA . TRP A 1 293 ? -13.017 11.402 16.219 1.00 12.26 298 TRP A CA 1
ATOM 2220 C C . TRP A 1 293 ? -12.692 11.511 17.714 1.00 12.75 298 TRP A C 1
ATOM 2221 O O . TRP A 1 293 ? -12.472 10.509 18.386 1.00 12.48 298 TRP A O 1
ATOM 2232 N N . PRO A 1 294 ? -12.724 12.728 18.258 1.00 12.66 299 PRO A N 1
ATOM 2233 C CA . PRO A 1 294 ? -12.601 12.933 19.699 1.00 13.45 299 PRO A CA 1
ATOM 2234 C C . PRO A 1 294 ? -13.819 12.496 20.487 1.00 13.76 299 PRO A C 1
ATOM 2235 O O . PRO A 1 294 ? -14.952 12.485 19.989 1.00 15.02 299 PRO A O 1
ATOM 2239 N N . ILE A 1 295 ? -13.577 12.185 21.758 1.00 15.67 300 ILE A N 1
ATOM 2240 C CA . ILE A 1 295 ? -14.652 12.086 22.744 1.00 15.77 300 ILE A CA 1
ATOM 2241 C C . ILE A 1 295 ? -15.382 13.418 22.815 1.00 16.39 300 ILE A C 1
ATOM 2242 O O . ILE A 1 295 ? -14.755 14.449 22.835 1.00 19.30 300 ILE A O 1
ATOM 2247 N N . GLY A 1 296 ? -16.698 13.377 22.818 1.00 16.54 301 GLY A N 1
ATOM 2248 C CA . GLY A 1 296 ? -17.545 14.591 22.930 1.00 18.13 301 GLY A CA 1
ATOM 2249 C C . GLY A 1 296 ? -17.901 15.264 21.619 1.00 17.85 301 GLY A C 1
ATOM 2250 O O . GLY A 1 296 ? -18.593 16.273 21.625 1.00 23.14 301 GLY A O 1
ATOM 2251 N N . LEU A 1 297 ? -17.421 14.758 20.485 1.00 18.72 302 LEU A N 1
ATOM 2252 C CA . LEU A 1 297 ? -17.751 15.424 19.221 1.00 18.19 302 LEU A CA 1
ATOM 2253 C C . LEU A 1 297 ? -19.207 15.131 18.918 1.00 19.51 302 LEU A C 1
ATOM 2254 O O . LEU A 1 297 ? -19.587 13.977 18.764 1.00 21.03 302 LEU A O 1
ATOM 2259 N N . LYS A 1 298 ? -20.014 16.174 18.766 1.00 20.14 303 LYS A N 1
ATOM 2260 C CA . LYS A 1 298 ? -21.468 16.011 18.659 1.00 21.23 303 LYS A CA 1
ATOM 2261 C C . LYS A 1 298 ? -21.916 15.062 17.520 1.00 21.42 303 LYS A C 1
ATOM 2262 O O . LYS A 1 298 ? -22.731 14.142 17.742 1.00 23.18 303 LYS A O 1
ATOM 2268 N N . ALA A 1 299 ? -21.377 15.280 16.318 1.00 20.24 304 ALA A N 1
ATOM 2269 C CA . ALA A 1 299 ? -21.776 14.490 15.129 1.00 19.66 304 ALA A CA 1
ATOM 2270 C C . ALA A 1 299 ? -21.328 13.055 15.174 1.00 17.87 304 ALA A C 1
ATOM 2271 O O . ALA A 1 299 ? -21.939 12.222 14.484 1.00 20.50 304 ALA A O 1
ATOM 2273 N N . ALA A 1 300 ? -20.236 12.758 15.889 1.00 17.05 305 ALA A N 1
ATOM 2274 C CA . ALA A 1 300 ? -19.652 11.429 15.833 1.00 15.49 305 ALA A CA 1
ATOM 2275 C C . ALA A 1 300 ? -18.809 11.207 17.104 1.00 14.27 305 ALA A C 1
ATOM 2276 O O . ALA A 1 300 ? -17.563 11.283 17.081 1.00 15.46 305 ALA A O 1
ATOM 2278 N N . ASP A 1 301 ? -19.524 11.039 18.219 1.00 13.80 306 ASP A N 1
ATOM 2279 C CA . ASP A 1 301 ? -18.917 11.029 19.537 1.00 14.01 306 ASP A CA 1
ATOM 2280 C C . ASP A 1 301 ? -18.245 9.696 19.756 1.00 12.50 306 ASP A C 1
ATOM 2281 O O . ASP A 1 301 ? -18.893 8.659 19.821 1.00 14.15 306 ASP A O 1
ATOM 2286 N N . TYR A 1 302 ? -16.926 9.736 19.844 1.00 11.75 307 TYR A N 1
ATOM 2287 C CA . TYR A 1 302 ? -16.166 8.539 20.117 1.00 10.63 307 TYR A CA 1
ATOM 2288 C C . TYR A 1 302 ? -16.757 7.683 21.243 1.00 10.77 307 TYR A C 1
ATOM 2289 O O . TYR A 1 302 ? -16.839 6.448 21.140 1.00 11.61 307 TYR A O 1
ATOM 2298 N N . SER A 1 303 ? -17.143 8.305 22.331 1.00 11.63 308 SER A N 1
ATOM 2299 C CA A SER A 1 303 ? -17.645 7.541 23.466 0.67 12.33 308 SER A CA 1
ATOM 2300 C CA B SER A 1 303 ? -17.713 7.599 23.487 0.33 12.49 308 SER A CA 1
ATOM 2301 C C . SER A 1 303 ? -18.966 6.806 23.129 1.00 12.62 308 SER A C 1
ATOM 2302 O O . SER A 1 303 ? -19.185 5.688 23.612 1.00 13.46 308 SER A O 1
ATOM 2307 N N . LYS A 1 304 ? -19.824 7.403 22.318 1.00 11.78 309 LYS A N 1
ATOM 2308 C CA . LYS A 1 304 ? -21.074 6.753 21.904 1.00 12.56 309 LYS A CA 1
ATOM 2309 C C . LYS A 1 304 ? -20.776 5.627 20.937 1.00 12.14 309 LYS A C 1
ATOM 2310 O O . LYS A 1 304 ? -21.379 4.540 21.007 1.00 12.94 309 LYS A O 1
ATOM 2316 N N . LEU A 1 305 ? -19.813 5.858 20.050 1.00 11.17 310 LEU A N 1
ATOM 2317 C CA . LEU A 1 305 ? -19.507 4.856 19.056 1.00 10.92 310 LEU A CA 1
ATOM 2318 C C . LEU A 1 305 ? -18.822 3.623 19.619 1.00 9.18 310 LEU A C 1
ATOM 2319 O O . LEU A 1 305 ? -19.107 2.505 19.148 1.00 10.54 310 LEU A O 1
ATOM 2324 N N . VAL A 1 306 ? -17.922 3.763 20.589 1.00 10.21 311 VAL A N 1
ATOM 2325 C CA . VAL A 1 306 ? -17.326 2.554 21.167 1.00 9.20 311 VAL A CA 1
ATOM 2326 C C . VAL A 1 306 ? -18.422 1.661 21.771 1.00 10.72 311 VAL A C 1
ATOM 2327 O O . VAL A 1 306 ? -18.383 0.451 21.613 1.00 10.91 311 VAL A O 1
ATOM 2331 N N . ALA A 1 307 ? -19.383 2.263 22.440 1.00 11.20 312 ALA A N 1
ATOM 2332 C CA . ALA A 1 307 ? -20.504 1.515 23.018 1.00 11.38 312 ALA A CA 1
ATOM 2333 C C . ALA A 1 307 ? -21.369 0.835 21.972 1.00 11.28 312 ALA A C 1
ATOM 2334 O O . ALA A 1 307 ? -21.771 -0.323 22.113 1.00 12.13 312 ALA A O 1
ATOM 2336 N N . TRP A 1 308 ? -21.645 1.578 20.912 1.00 10.96 313 TRP A N 1
ATOM 2337 C CA . TRP A 1 308 ? -22.484 1.062 19.839 1.00 9.92 313 TRP A CA 1
ATOM 2338 C C . TRP A 1 308 ? -21.830 -0.150 19.163 1.00 10.02 313 TRP A C 1
ATOM 2339 O O . TRP A 1 308 ? -22.475 -1.191 18.949 1.00 10.39 313 TRP A O 1
ATOM 2350 N N . TRP A 1 309 ? -20.550 -0.029 18.839 1.00 8.84 314 TRP A N 1
ATOM 2351 C CA . TRP A 1 309 ? -19.827 -1.124 18.210 1.00 8.26 314 TRP A CA 1
ATOM 2352 C C . TRP A 1 309 ? -19.631 -2.316 19.129 1.00 8.97 314 TRP A C 1
ATOM 2353 O O . TRP A 1 309 ? -19.742 -3.474 18.676 1.00 9.65 314 TRP A O 1
ATOM 2364 N N . ALA A 1 310 ? -19.382 -2.073 20.421 1.00 9.50 315 ALA A N 1
ATOM 2365 C CA . ALA A 1 310 ? -19.291 -3.176 21.356 1.00 10.04 315 ALA A CA 1
ATOM 2366 C C . ALA A 1 310 ? -20.575 -3.974 21.385 1.00 10.56 315 ALA A C 1
ATOM 2367 O O . ALA A 1 310 ? -20.563 -5.199 21.377 1.00 12.24 315 ALA A O 1
ATOM 2369 N N . ASN A 1 311 ? -21.697 -3.289 21.354 1.00 11.18 316 ASN A N 1
ATOM 2370 C CA . ASN A 1 311 ? -22.982 -3.966 21.308 1.00 11.35 316 ASN A CA 1
ATOM 2371 C C . ASN A 1 311 ? -23.179 -4.764 19.997 1.00 11.08 316 ASN A C 1
ATOM 2372 O O . ASN A 1 311 ? -23.737 -5.884 20.009 1.00 14.14 316 ASN A O 1
ATOM 2377 N N . GLU A 1 312 ? -22.742 -4.221 18.880 1.00 11.73 317 GLU A N 1
ATOM 2378 C CA . GLU A 1 312 ? -22.859 -4.930 17.579 1.00 11.72 317 GLU A CA 1
ATOM 2379 C C . GLU A 1 312 ? -22.235 -6.306 17.564 1.00 10.74 317 GLU A C 1
ATOM 2380 O O . GLU A 1 312 ? -22.775 -7.191 16.909 1.00 12.63 317 GLU A O 1
ATOM 2386 N N . VAL A 1 313 ? -21.088 -6.493 18.235 1.00 10.37 318 VAL A N 1
ATOM 2387 C CA . VAL A 1 313 ? -20.433 -7.794 18.209 1.00 10.20 318 VAL A CA 1
ATOM 2388 C C . VAL A 1 313 ? -20.820 -8.726 19.346 1.00 11.76 318 VAL A C 1
ATOM 2389 O O . VAL A 1 313 ? -20.429 -9.906 19.345 1.00 13.39 318 VAL A O 1
ATOM 2393 N N . LYS A 1 314 ? -21.614 -8.230 20.286 1.00 14.60 319 LYS A N 1
ATOM 2394 C CA . LYS A 1 314 ? -21.964 -8.999 21.453 1.00 16.98 319 LYS A CA 1
ATOM 2395 C C . LYS A 1 314 ? -22.685 -10.252 20.994 1.00 19.06 319 LYS A C 1
ATOM 2396 O O . LYS A 1 314 ? -23.530 -10.218 20.122 1.00 21.58 319 LYS A O 1
ATOM 2402 N N . GLY A 1 315 ? -22.292 -11.383 21.562 1.00 20.14 320 GLY A N 1
ATOM 2403 C CA . GLY A 1 315 ? -22.870 -12.659 21.217 1.00 23.76 320 GLY A CA 1
ATOM 2404 C C . GLY A 1 315 ? -22.399 -13.268 19.918 1.00 24.08 320 GLY A C 1
ATOM 2405 O O . GLY A 1 315 ? -22.922 -14.268 19.500 1.00 29.99 320 GLY A O 1
ATOM 2406 N N . THR A 1 316 ? -21.428 -12.641 19.250 1.00 18.38 321 THR A N 1
ATOM 2407 C CA . THR A 1 316 ? -20.848 -13.213 18.023 1.00 15.78 321 THR A CA 1
ATOM 2408 C C . THR A 1 316 ? -19.407 -13.602 18.334 1.00 15.93 321 THR A C 1
ATOM 2409 O O . THR A 1 316 ? -18.865 -13.270 19.392 1.00 17.72 321 THR A O 1
ATOM 2413 N N . ASN A 1 317 ? -18.774 -14.282 17.389 1.00 14.96 322 ASN A N 1
ATOM 2414 C CA . ASN A 1 317 ? -17.372 -14.603 17.475 1.00 14.97 322 ASN A CA 1
ATOM 2415 C C . ASN A 1 317 ? -16.487 -13.626 16.711 1.00 12.77 322 ASN A C 1
ATOM 2416 O O . ASN A 1 317 ? -15.315 -13.861 16.584 1.00 16.23 322 ASN A O 1
ATOM 2421 N N . VAL A 1 318 ? -17.034 -12.462 16.311 1.00 10.07 323 VAL A N 1
ATOM 2422 C CA . VAL A 1 318 ? -16.255 -11.450 15.580 1.00 9.99 323 VAL A CA 1
ATOM 2423 C C . VAL A 1 318 ? -15.488 -10.575 16.573 1.00 8.51 323 VAL A C 1
ATOM 2424 O O . VAL A 1 318 ? -16.068 -9.971 17.482 1.00 11.83 323 VAL A O 1
ATOM 2428 N N . ASP A 1 319 ? -14.172 -10.541 16.404 1.00 7.58 324 ASP A N 1
ATOM 2429 C CA . ASP A 1 319 ? -13.327 -9.699 17.235 1.00 7.55 324 ASP A CA 1
ATOM 2430 C C . ASP A 1 319 ? -13.411 -8.240 16.824 1.00 7.64 324 ASP A C 1
ATOM 2431 O O . ASP A 1 319 ? -13.261 -7.886 15.645 1.00 8.90 324 ASP A O 1
ATOM 2436 N N . LEU A 1 320 ? -13.642 -7.405 17.827 1.00 6.85 325 LEU A N 1
ATOM 2437 C CA . LEU A 1 320 ? -13.729 -5.966 17.638 1.00 6.96 325 LEU A CA 1
ATOM 2438 C C . LEU A 1 320 ? -12.445 -5.263 18.072 1.00 7.18 325 LEU A C 1
ATOM 2439 O O . LEU A 1 320 ? -12.054 -5.343 19.262 1.00 8.12 325 LEU A O 1
ATOM 2444 N N . TYR A 1 321 ? -11.838 -4.523 17.134 1.00 7.09 326 TYR A N 1
ATOM 2445 C CA . TYR A 1 321 ? -10.686 -3.666 17.456 1.00 7.89 326 TYR A CA 1
ATOM 2446 C C . TYR A 1 321 ? -11.101 -2.257 17.083 1.00 7.69 326 TYR A C 1
ATOM 2447 O O . TYR A 1 321 ? -11.774 -2.083 16.090 1.00 9.07 326 TYR A O 1
ATOM 2456 N N . ILE A 1 322 ? -10.671 -1.248 17.845 1.00 6.97 327 ILE A N 1
ATOM 2457 C CA . ILE A 1 322 ? -10.996 0.115 17.515 1.00 7.52 327 ILE A CA 1
ATOM 2458 C C . ILE A 1 322 ? -9.897 0.751 16.693 1.00 6.76 327 ILE A C 1
ATOM 2459 O O . ILE A 1 322 ? -8.713 0.688 17.057 1.00 7.68 327 ILE A O 1
ATOM 2464 N N . GLY A 1 323 ? -10.303 1.333 15.543 1.00 7.60 328 GLY A N 1
ATOM 2465 C CA . GLY A 1 323 ? -9.371 2.123 14.767 1.00 8.17 328 GLY A CA 1
ATOM 2466 C C . GLY A 1 323 ? -9.176 3.482 15.406 1.00 8.42 328 GLY A C 1
ATOM 2467 O O . GLY A 1 323 ? -10.123 4.270 15.537 1.00 10.03 328 GLY A O 1
ATOM 2468 N N . GLN A 1 324 ? -7.924 3.787 15.764 1.00 7.58 329 GLN A N 1
ATOM 2469 C CA . GLN A 1 324 ? -7.569 5.005 16.490 1.00 8.91 329 GLN A CA 1
ATOM 2470 C C . GLN A 1 324 ? -6.924 6.013 15.566 1.00 8.47 329 GLN A C 1
ATOM 2471 O O . GLN A 1 324 ? -5.886 5.733 14.948 1.00 9.95 329 GLN A O 1
ATOM 2477 N N . GLY A 1 325 ? -7.477 7.227 15.549 1.00 9.08 330 GLY A N 1
ATOM 2478 C CA . GLY A 1 325 ? -7.032 8.274 14.645 1.00 10.30 330 GLY A CA 1
ATOM 2479 C C . GLY A 1 325 ? -5.931 9.187 15.103 1.00 9.62 330 GLY A C 1
ATOM 2480 O O . GLY A 1 325 ? -6.086 10.426 15.131 1.00 12.60 330 GLY A O 1
ATOM 2481 N N . ILE A 1 326 ? -4.791 8.589 15.441 1.00 11.33 331 ILE A N 1
ATOM 2482 C CA . ILE A 1 326 ? -3.680 9.317 16.020 1.00 11.93 331 ILE A CA 1
ATOM 2483 C C . ILE A 1 326 ? -3.046 10.313 15.048 1.00 12.39 331 ILE A C 1
ATOM 2484 O O . ILE A 1 326 ? -2.317 11.189 15.490 1.00 14.08 331 ILE A O 1
ATOM 2489 N N . TYR A 1 327 ? -3.333 10.187 13.749 1.00 13.01 332 TYR A N 1
ATOM 2490 C CA . TYR A 1 327 ? -2.926 11.207 12.788 1.00 12.96 332 TYR A CA 1
ATOM 2491 C C . TYR A 1 327 ? -3.526 12.587 13.081 1.00 13.84 332 TYR A C 1
ATOM 2492 O O . TYR A 1 327 ? -2.991 13.608 12.647 1.00 16.80 332 TYR A O 1
ATOM 2501 N N . LYS A 1 328 ? -4.673 12.631 13.760 1.00 13.78 333 LYS A N 1
ATOM 2502 C CA . LYS A 1 328 ? -5.288 13.914 14.139 1.00 15.83 333 LYS A CA 1
ATOM 2503 C C . LYS A 1 328 ? -4.628 14.438 15.392 1.00 15.50 333 LYS A C 1
ATOM 2504 O O . LYS A 1 328 ? -4.804 13.893 16.483 1.00 17.50 333 LYS A O 1
ATOM 2510 N N . GLN A 1 329 ? -3.888 15.539 15.216 1.00 20.76 334 GLN A N 1
ATOM 2511 C CA . GLN A 1 329 ? -3.076 16.146 16.267 1.00 20.33 334 GLN A CA 1
ATOM 2512 C C . GLN A 1 329 ? -3.298 17.633 16.415 1.00 20.49 334 GLN A C 1
ATOM 2513 O O . GLN A 1 329 ? -2.361 18.380 16.669 1.00 25.81 334 GLN A O 1
ATOM 2519 N N . GLY A 1 330 ? -4.543 18.039 16.222 1.00 21.56 335 GLY A N 1
ATOM 2520 C CA . GLY A 1 330 ? -4.884 19.444 16.414 1.00 24.64 335 GLY A CA 1
ATOM 2521 C C . GLY A 1 330 ? -4.734 20.296 15.187 1.00 26.39 335 GLY A C 1
ATOM 2522 O O . GLY A 1 330 ? -4.827 21.543 15.308 1.00 30.26 335 GLY A O 1
ATOM 2523 N N . GLN A 1 331 ? -4.497 19.717 14.002 1.00 28.43 336 GLN A N 1
ATOM 2524 C CA . GLN A 1 331 ? -4.253 20.568 12.803 1.00 31.08 336 GLN A CA 1
ATOM 2525 C C . GLN A 1 331 ? -5.556 21.246 12.356 1.00 32.46 336 GLN A C 1
ATOM 2526 O O . GLN A 1 331 ? -6.635 20.683 12.537 1.00 34.06 336 GLN A O 1
ATOM 2532 N N . SER A 1 332 ? -5.473 22.462 11.804 1.00 36.18 337 SER A N 1
ATOM 2533 C CA . SER A 1 332 ? -6.683 23.116 11.273 1.00 38.09 337 SER A CA 1
ATOM 2534 C C . SER A 1 332 ? -7.337 22.300 10.149 1.00 39.47 337 SER A C 1
ATOM 2535 O O . SER A 1 332 ? -8.562 22.298 10.007 1.00 41.89 337 SER A O 1
ATOM 2538 N N . SER A 1 333 ? -6.525 21.572 9.382 1.00 33.66 338 SER A N 1
ATOM 2539 C CA . SER A 1 333 ? -7.038 20.647 8.368 1.00 39.44 338 SER A CA 1
ATOM 2540 C C . SER A 1 333 ? -8.071 19.642 8.919 1.00 39.74 338 SER A C 1
ATOM 2541 O O . SER A 1 333 ? -8.937 19.177 8.170 1.00 41.24 338 SER A O 1
ATOM 2544 N N . TYR A 1 334 ? -7.980 19.316 10.217 1.00 36.30 339 TYR A N 1
ATOM 2545 C CA . TYR A 1 334 ? -8.967 18.463 10.895 1.00 33.47 339 TYR A CA 1
ATOM 2546 C C . TYR A 1 334 ? -9.875 19.218 11.860 1.00 33.21 339 TYR A C 1
ATOM 2547 O O . TYR A 1 334 ? -10.406 18.629 12.791 1.00 33.79 339 TYR A O 1
ATOM 2556 N N . GLY A 1 335 ? -10.078 20.516 11.614 1.00 32.97 340 GLY A N 1
ATOM 2557 C CA . GLY A 1 335 ? -10.875 21.375 12.496 1.00 31.53 340 GLY A CA 1
ATOM 2558 C C . GLY A 1 335 ? -10.367 21.473 13.925 1.00 29.47 340 GLY A C 1
ATOM 2559 O O . GLY A 1 335 ? -11.154 21.670 14.850 1.00 37.58 340 GLY A O 1
ATOM 2560 N N . GLY A 1 336 ? -9.056 21.317 14.115 1.00 30.04 341 GLY A N 1
ATOM 2561 C CA . GLY A 1 336 ? -8.469 21.312 15.446 1.00 28.73 341 GLY A CA 1
ATOM 2562 C C . GLY A 1 336 ? -8.659 20.053 16.290 1.00 28.81 341 GLY A C 1
ATOM 2563 O O . GLY A 1 336 ? -8.211 20.023 17.445 1.00 29.97 341 GLY A O 1
ATOM 2564 N N . GLN A 1 337 ? -9.266 19.001 15.725 1.00 25.60 342 GLN A N 1
ATOM 2565 C CA . GLN A 1 337 ? -9.427 17.732 16.452 1.00 22.80 342 GLN A CA 1
ATOM 2566 C C . GLN A 1 337 ? -8.084 17.114 16.789 1.00 19.40 342 GLN A C 1
ATOM 2567 O O . GLN A 1 337 ? -7.189 16.997 15.911 1.00 22.13 342 GLN A O 1
ATOM 2573 N N . ASN A 1 338 ? -7.933 16.728 18.054 1.00 21.10 343 ASN A N 1
ATOM 2574 C CA . ASN A 1 338 ? -6.678 16.187 18.525 1.00 18.77 343 ASN A CA 1
ATOM 2575 C C . ASN A 1 338 ? -6.951 14.919 19.243 1.00 18.66 343 ASN A C 1
ATOM 2576 O O . ASN A 1 338 ? -7.222 14.913 20.426 1.00 21.31 343 ASN A O 1
ATOM 2581 N N . ILE A 1 339 ? -6.821 13.824 18.497 1.00 15.10 344 ILE A N 1
ATOM 2582 C CA A ILE A 1 339 ? -7.000 12.487 19.051 0.70 14.43 344 ILE A CA 1
ATOM 2583 C CA B ILE A 1 339 ? -7.008 12.470 19.022 0.30 14.12 344 ILE A CA 1
ATOM 2584 C C . ILE A 1 339 ? -5.742 12.021 19.778 1.00 13.83 344 ILE A C 1
ATOM 2585 O O . ILE A 1 339 ? -5.831 11.413 20.850 1.00 13.85 344 ILE A O 1
ATOM 2594 N N . ALA A 1 340 ? -4.570 12.302 19.220 1.00 13.56 345 ALA A N 1
ATOM 2595 C CA . ALA A 1 340 ? -3.327 11.859 19.833 1.00 15.32 345 ALA A CA 1
ATOM 2596 C C . ALA A 1 340 ? -3.236 12.323 21.304 1.00 14.34 345 ALA A C 1
ATOM 2597 O O . ALA A 1 340 ? -2.875 11.545 22.174 1.00 16.26 345 ALA A O 1
ATOM 2599 N N . LYS A 1 341 ? -3.596 13.580 21.571 1.00 16.20 346 LYS A N 1
ATOM 2600 C CA . LYS A 1 341 ? -3.521 14.127 22.917 1.00 16.98 346 LYS A CA 1
ATOM 2601 C C . LYS A 1 341 ? -4.401 13.400 23.929 1.00 16.65 346 LYS A C 1
ATOM 2602 O O . LYS A 1 341 ? -4.104 13.420 25.139 1.00 22.70 346 LYS A O 1
ATOM 2608 N N . GLU A 1 342 ? -5.442 12.713 23.434 1.00 14.53 347 GLU A N 1
ATOM 2609 C CA . GLU A 1 342 ? -6.371 12.002 24.316 1.00 13.89 347 GLU A CA 1
ATOM 2610 C C . GLU A 1 342 ? -6.337 10.533 24.114 1.00 12.05 347 GLU A C 1
ATOM 2611 O O . GLU A 1 342 ? -7.282 9.841 24.511 1.00 13.69 347 GLU A O 1
ATOM 2617 N N . ILE A 1 343 ? -5.240 10.021 23.578 1.00 12.11 348 ILE A N 1
ATOM 2618 C CA . ILE A 1 343 ? -5.258 8.599 23.275 1.00 11.00 348 ILE A CA 1
ATOM 2619 C C . ILE A 1 343 ? -5.330 7.738 24.548 1.00 10.96 348 ILE A C 1
ATOM 2620 O O . ILE A 1 343 ? -5.959 6.682 24.539 1.00 10.84 348 ILE A O 1
ATOM 2625 N N . VAL A 1 344 ? -4.699 8.151 25.634 1.00 10.48 349 VAL A N 1
ATOM 2626 C CA . VAL A 1 344 ? -4.804 7.370 26.868 1.00 10.69 349 VAL A CA 1
ATOM 2627 C C . VAL A 1 344 ? -6.266 7.313 27.333 1.00 10.19 349 VAL A C 1
ATOM 2628 O O . VAL A 1 344 ? -6.772 6.271 27.727 1.00 10.91 349 VAL A O 1
ATOM 2632 N N . GLN A 1 345 ? -6.940 8.441 27.306 1.00 11.06 350 GLN A N 1
ATOM 2633 C CA . GLN A 1 345 ? -8.360 8.490 27.645 1.00 11.73 350 GLN A CA 1
ATOM 2634 C C . GLN A 1 345 ? -9.203 7.566 26.748 1.00 10.56 350 GLN A C 1
ATOM 2635 O O . GLN A 1 345 ? -10.095 6.847 27.243 1.00 10.35 350 GLN A O 1
ATOM 2641 N N . GLN A 1 346 ? -8.960 7.591 25.441 1.00 10.05 351 GLN A N 1
ATOM 2642 C CA . GLN A 1 346 ? -9.694 6.717 24.550 1.00 9.68 351 GLN A CA 1
ATOM 2643 C C . GLN A 1 346 ? -9.469 5.260 24.856 1.00 9.61 351 GLN A C 1
ATOM 2644 O O . GLN A 1 346 ? -10.438 4.508 24.928 1.00 10.15 351 GLN A O 1
ATOM 2650 N N . VAL A 1 347 ? -8.223 4.821 24.998 1.00 9.71 352 VAL A N 1
ATOM 2651 C CA . VAL A 1 347 ? -7.983 3.415 25.201 1.00 9.83 352 VAL A CA 1
ATOM 2652 C C . VAL A 1 347 ? -8.443 2.965 26.588 1.00 9.63 352 VAL A C 1
ATOM 2653 O O . VAL A 1 347 ? -8.946 1.872 26.749 1.00 10.12 352 VAL A O 1
ATOM 2657 N N . THR A 1 348 ? -8.351 3.841 27.583 1.00 10.21 353 THR A N 1
ATOM 2658 C CA . THR A 1 348 ? -8.900 3.539 28.907 1.00 9.88 353 THR A CA 1
ATOM 2659 C C . THR A 1 348 ? -10.415 3.255 28.822 1.00 9.42 353 THR A C 1
ATOM 2660 O O . THR A 1 348 ? -10.929 2.304 29.419 1.00 10.70 353 THR A O 1
ATOM 2664 N N . LEU A 1 349 ? -11.129 4.052 28.036 1.00 9.34 354 LEU A N 1
ATOM 2665 C CA . LEU A 1 349 ? -12.545 3.821 27.822 1.00 9.21 354 LEU A CA 1
ATOM 2666 C C . LEU A 1 349 ? -12.772 2.493 27.110 1.00 9.55 354 LEU A C 1
ATOM 2667 O O . LEU A 1 349 ? -13.670 1.734 27.503 1.00 10.11 354 LEU A O 1
ATOM 2672 N N . ASN A 1 350 ? -12.005 2.225 26.045 1.00 9.00 355 ASN A N 1
ATOM 2673 C CA . ASN A 1 350 ? -12.164 0.984 25.327 1.00 8.99 355 ASN A CA 1
ATOM 2674 C C . ASN A 1 350 ? -12.112 -0.187 26.276 1.00 8.83 355 ASN A C 1
ATOM 2675 O O . ASN A 1 350 ? -12.828 -1.171 26.107 1.00 9.09 355 ASN A O 1
ATOM 2680 N N . ARG A 1 351 ? -11.182 -0.135 27.214 1.00 9.61 356 ARG A N 1
ATOM 2681 C CA . ARG A 1 351 ? -10.939 -1.237 28.126 1.00 10.87 356 ARG A CA 1
ATOM 2682 C C . ARG A 1 351 ? -12.067 -1.494 29.129 1.00 11.57 356 ARG A C 1
ATOM 2683 O O . ARG A 1 351 ? -12.057 -2.489 29.825 1.00 13.85 356 ARG A O 1
ATOM 2691 N N . LYS A 1 352 ? -13.031 -0.585 29.205 1.00 10.42 357 LYS A N 1
ATOM 2692 C CA . LYS A 1 352 ? -14.244 -0.821 29.984 1.00 10.88 357 LYS A CA 1
ATOM 2693 C C . LYS A 1 352 ? -15.206 -1.785 29.309 1.00 12.54 357 LYS A C 1
ATOM 2694 O O . LYS A 1 352 ? -16.166 -2.241 29.953 1.00 16.80 357 LYS A O 1
ATOM 2700 N N . TYR A 1 353 ? -14.976 -2.088 28.022 1.00 10.41 358 TYR A N 1
ATOM 2701 C CA . TYR A 1 353 ? -15.889 -2.939 27.243 1.00 10.56 358 TYR A CA 1
ATOM 2702 C C . TYR A 1 353 ? -15.233 -4.257 26.953 1.00 12.16 358 TYR A C 1
ATOM 2703 O O . TYR A 1 353 ? -14.249 -4.337 26.205 1.00 11.86 358 TYR A O 1
ATOM 2712 N N . SER A 1 354 ? -15.801 -5.308 27.509 1.00 12.37 359 SER A N 1
ATOM 2713 C CA . SER A 1 354 ? -15.217 -6.612 27.323 1.00 13.05 359 SER A CA 1
ATOM 2714 C C . SER A 1 354 ? -15.247 -7.106 25.876 1.00 11.43 359 SER A C 1
ATOM 2715 O O . SER A 1 354 ? -14.463 -7.959 25.487 1.00 13.42 359 SER A O 1
ATOM 2718 N N . GLU A 1 355 ? -16.136 -6.527 25.073 1.00 11.22 360 GLU A N 1
ATOM 2719 C CA . GLU A 1 355 ? -16.233 -6.901 23.657 1.00 10.37 360 GLU A CA 1
ATOM 2720 C C . GLU A 1 355 ? -15.102 -6.299 22.837 1.00 9.84 360 GLU A C 1
ATOM 2721 O O . GLU A 1 355 ? -14.856 -6.738 21.715 1.00 11.36 360 GLU A O 1
ATOM 2727 N N . ILE A 1 356 ? -14.428 -5.248 23.341 1.00 9.20 361 ILE A N 1
ATOM 2728 C CA . ILE A 1 356 ? -13.318 -4.657 22.610 1.00 9.14 361 ILE A CA 1
ATOM 2729 C C . ILE A 1 356 ? -12.037 -5.432 22.923 1.00 9.31 361 ILE A C 1
ATOM 2730 O O . ILE A 1 356 ? -11.715 -5.634 24.092 1.00 10.38 361 ILE A O 1
ATOM 2735 N N . LYS A 1 357 ? -11.358 -5.893 21.867 1.00 8.35 362 LYS A N 1
ATOM 2736 C CA . LYS A 1 357 ? -10.210 -6.794 21.976 1.00 8.37 362 LYS A CA 1
ATOM 2737 C C . LYS A 1 357 ? -8.881 -6.162 21.626 1.00 8.51 362 LYS A C 1
ATOM 2738 O O . LYS A 1 357 ? -7.869 -6.817 21.579 1.00 10.38 362 LYS A O 1
ATOM 2744 N N . GLY A 1 358 ? -8.908 -4.840 21.412 1.00 8.10 363 GLY A N 1
ATOM 2745 C CA . GLY A 1 358 ? -7.717 -4.059 21.183 1.00 8.33 363 GLY A CA 1
ATOM 2746 C C . GLY A 1 358 ? -7.913 -2.941 20.196 1.00 7.09 363 GLY A C 1
ATOM 2747 O O . GLY A 1 358 ? -9.057 -2.486 20.052 1.00 8.22 363 GLY A O 1
ATOM 2748 N N . SER A 1 359 ? -6.826 -2.484 19.568 1.00 7.20 364 SER A N 1
ATOM 2749 C CA . SER A 1 359 ? -6.779 -1.258 18.788 1.00 7.94 364 SER A CA 1
ATOM 2750 C C . SER A 1 359 ? -5.864 -1.448 17.573 1.00 7.81 364 SER A C 1
ATOM 2751 O O . SER A 1 359 ? -4.911 -2.251 17.619 1.00 8.22 364 SER A O 1
ATOM 2754 N N . MET A 1 360 ? -6.147 -0.640 16.548 1.00 7.74 365 MET A N 1
ATOM 2755 C CA A MET A 1 360 ? -5.270 -0.430 15.415 0.86 8.27 365 MET A CA 1
ATOM 2756 C CA B MET A 1 360 ? -5.316 -0.462 15.377 0.14 7.66 365 MET A CA 1
ATOM 2757 C C . MET A 1 360 ? -5.070 1.045 15.242 1.00 7.99 365 MET A C 1
ATOM 2758 O O . MET A 1 360 ? -6.015 1.779 15.289 1.00 9.44 365 MET A O 1
ATOM 2767 N N . TYR A 1 361 ? -3.818 1.472 15.085 1.00 7.60 366 TYR A N 1
ATOM 2768 C CA . TYR A 1 361 ? -3.437 2.883 15.064 1.00 8.50 366 TYR A CA 1
ATOM 2769 C C . TYR A 1 361 ? -3.173 3.341 13.612 1.00 8.16 366 TYR A C 1
ATOM 2770 O O . TYR A 1 361 ? -2.307 2.774 12.942 1.00 8.93 366 TYR A O 1
ATOM 2779 N N . PHE A 1 362 ? -3.863 4.389 13.211 1.00 9.63 367 PHE A N 1
ATOM 2780 C CA . PHE A 1 362 ? -3.611 5.057 11.943 1.00 9.78 367 PHE A CA 1
ATOM 2781 C C . PHE A 1 362 ? -2.808 6.310 12.184 1.00 9.75 367 PHE A C 1
ATOM 2782 O O . PHE A 1 362 ? -3.392 7.274 12.658 1.00 11.27 367 PHE A O 1
ATOM 2790 N N . SER A 1 363 ? -1.503 6.328 11.865 1.00 10.04 368 SER A N 1
ATOM 2791 C CA . SER A 1 363 ? -0.744 5.270 11.217 1.00 11.15 368 SER A CA 1
ATOM 2792 C C . SER A 1 363 ? 0.628 5.167 11.872 1.00 11.59 368 SER A C 1
ATOM 2793 O O . SER A 1 363 ? 0.977 5.959 12.749 1.00 12.45 368 SER A O 1
ATOM 2796 N N . ALA A 1 364 ? 1.418 4.216 11.411 1.00 12.36 369 ALA A N 1
ATOM 2797 C CA . ALA A 1 364 ? 2.736 3.935 11.976 1.00 12.57 369 ALA A CA 1
ATOM 2798 C C . ALA A 1 364 ? 3.651 5.144 12.057 1.00 14.37 369 ALA A C 1
ATOM 2799 O O . ALA A 1 364 ? 4.357 5.311 13.071 1.00 14.97 369 ALA A O 1
ATOM 2801 N N . LYS A 1 365 ? 3.657 5.992 11.022 1.00 13.81 370 LYS A N 1
ATOM 2802 C CA . LYS A 1 365 ? 4.530 7.162 11.041 1.00 15.62 370 LYS A CA 1
ATOM 2803 C C . LYS A 1 365 ? 4.248 8.080 12.229 1.00 16.05 370 LYS A C 1
ATOM 2804 O O . LYS A 1 365 ? 5.139 8.804 12.701 1.00 17.70 370 LYS A O 1
ATOM 2810 N N . ASP A 1 366 ? 2.975 8.125 12.640 1.00 14.26 371 ASP A N 1
ATOM 2811 C CA . ASP A 1 366 ? 2.628 9.043 13.728 1.00 15.18 371 ASP A CA 1
ATOM 2812 C C . ASP A 1 366 ? 3.247 8.610 15.045 1.00 15.69 371 ASP A C 1
ATOM 2813 O O . ASP A 1 366 ? 3.668 9.429 15.828 1.00 17.48 371 ASP A O 1
ATOM 2818 N N . ILE A 1 367 ? 3.316 7.297 15.247 1.00 13.87 372 ILE A N 1
ATOM 2819 C CA . ILE A 1 367 ? 4.037 6.765 16.390 1.00 16.20 372 ILE A CA 1
ATOM 2820 C C . ILE A 1 367 ? 5.540 7.047 16.251 1.00 18.49 372 ILE A C 1
ATOM 2821 O O . ILE A 1 367 ? 6.170 7.549 17.209 1.00 20.22 372 ILE A O 1
ATOM 2826 N N . ALA A 1 368 ? 6.085 6.712 15.085 1.00 20.73 373 ALA A N 1
ATOM 2827 C CA . ALA A 1 368 ? 7.531 6.920 14.849 1.00 20.30 373 ALA A CA 1
ATOM 2828 C C . ALA A 1 368 ? 7.990 8.369 15.031 1.00 21.45 373 ALA A C 1
ATOM 2829 O O . ALA A 1 368 ? 9.094 8.600 15.522 1.00 25.40 373 ALA A O 1
ATOM 2831 N N . ASN A 1 369 ? 7.144 9.319 14.628 1.00 21.18 374 ASN A N 1
ATOM 2832 C CA . ASN A 1 369 ? 7.542 10.738 14.560 1.00 24.09 374 ASN A CA 1
ATOM 2833 C C . ASN A 1 369 ? 7.228 11.528 15.828 1.00 23.11 374 ASN A C 1
ATOM 2834 O O . ASN A 1 369 ? 7.573 12.698 15.909 1.00 31.46 374 ASN A O 1
ATOM 2839 N N . SER A 1 370 ? 6.552 10.918 16.803 1.00 24.21 375 SER A N 1
ATOM 2840 C CA . SER A 1 370 ? 6.127 11.631 18.007 1.00 21.91 375 SER A CA 1
ATOM 2841 C C . SER A 1 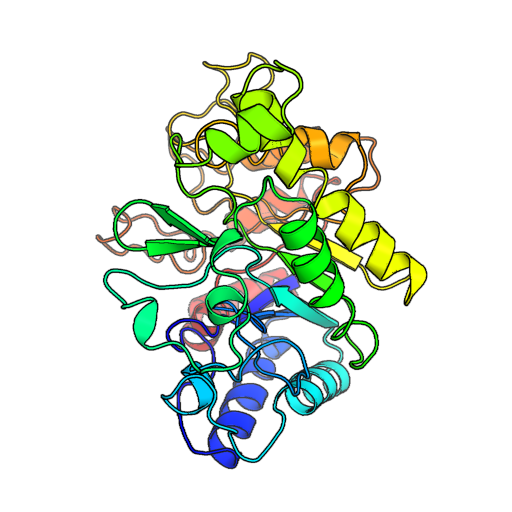370 ? 6.584 10.955 19.310 1.00 23.99 375 SER A C 1
ATOM 2842 O O . SER A 1 370 ? 6.128 9.859 19.660 1.00 25.42 375 SER A O 1
ATOM 2845 N N . THR A 1 371 ? 7.460 11.624 20.034 1.00 22.63 376 THR A N 1
ATOM 2846 C CA . THR A 1 371 ? 7.855 11.151 21.344 1.00 23.58 376 THR A CA 1
ATOM 2847 C C . THR A 1 371 ? 6.686 11.106 22.353 1.00 20.94 376 THR A C 1
ATOM 2848 O O . THR A 1 371 ? 6.663 10.250 23.232 1.00 22.87 376 THR A O 1
ATOM 2852 N N . SER A 1 372 ? 5.737 12.030 22.236 1.00 20.99 377 SER A N 1
ATOM 2853 C CA . SER A 1 372 ? 4.574 12.043 23.131 1.00 22.02 377 SER A CA 1
ATOM 2854 C C . SER A 1 372 ? 3.636 10.859 22.904 1.00 19.32 377 SER A C 1
ATOM 2855 O O . SER A 1 372 ? 3.148 10.247 23.866 1.00 21.51 377 SER A O 1
ATOM 2858 N N . ILE A 1 373 ? 3.395 10.542 21.629 1.00 18.56 378 ILE A N 1
ATOM 2859 C CA . ILE A 1 373 ? 2.611 9.392 21.301 1.00 16.52 378 ILE A CA 1
ATOM 2860 C C . ILE A 1 373 ? 3.319 8.119 21.781 1.00 15.76 378 ILE A C 1
ATOM 2861 O O . ILE A 1 373 ? 2.678 7.224 22.355 1.00 16.55 378 ILE A O 1
ATOM 2866 N N . GLN A 1 374 ? 4.623 8.039 21.566 1.00 16.24 379 GLN A N 1
ATOM 2867 C CA . GLN A 1 374 ? 5.386 6.903 22.046 1.00 17.36 379 GLN A CA 1
ATOM 2868 C C . GLN A 1 374 ? 5.231 6.715 23.552 1.00 18.02 379 GLN A C 1
ATOM 2869 O O . GLN A 1 374 ? 4.972 5.616 24.033 1.00 19.18 379 GLN A O 1
ATOM 2875 N N . LYS A 1 375 ? 5.376 7.805 24.292 1.00 18.88 380 LYS A N 1
ATOM 2876 C CA . LYS A 1 375 ? 5.260 7.748 25.747 1.00 20.57 380 LYS A CA 1
ATOM 2877 C C . LYS A 1 375 ? 3.858 7.281 26.196 1.00 19.34 380 LYS A C 1
ATOM 2878 O O . LYS A 1 375 ? 3.736 6.474 27.124 1.00 20.60 380 LYS A O 1
ATOM 2884 N N . ASP A 1 376 ? 2.815 7.785 25.524 1.00 18.85 381 ASP A N 1
ATOM 2885 C CA . ASP A 1 376 ? 1.428 7.400 25.854 1.00 19.32 381 ASP A CA 1
ATOM 2886 C C . ASP A 1 376 ? 1.164 5.927 25.574 1.00 16.88 381 ASP A C 1
ATOM 2887 O O . ASP A 1 376 ? 0.605 5.217 26.443 1.00 18.37 381 ASP A O 1
ATOM 2892 N N . LEU A 1 377 ? 1.604 5.435 24.414 1.00 15.14 382 LEU A N 1
ATOM 2893 C CA . LEU A 1 377 ? 1.416 4.023 24.126 1.00 14.41 382 LEU A CA 1
ATOM 2894 C C . LEU A 1 377 ? 2.238 3.142 25.068 1.00 15.43 382 LEU A C 1
ATOM 2895 O O . LEU A 1 377 ? 1.730 2.129 25.541 1.00 14.97 382 LEU A O 1
ATOM 2900 N N . LYS A 1 378 ? 3.479 3.529 25.373 1.00 17.77 383 LYS A N 1
ATOM 2901 C CA . LYS A 1 378 ? 4.249 2.781 26.378 1.00 20.36 383 LYS A CA 1
ATOM 2902 C C . LYS A 1 378 ? 3.476 2.674 27.685 1.00 21.77 383 LYS A C 1
ATOM 2903 O O . LYS A 1 378 ? 3.418 1.604 28.293 1.00 25.35 383 LYS A O 1
ATOM 2909 N N . SER A 1 379 ? 2.868 3.770 28.121 1.00 21.87 384 SER A N 1
ATOM 2910 C CA . SER A 1 379 ? 2.126 3.733 29.391 1.00 24.31 384 SER A CA 1
ATOM 2911 C C . SER A 1 379 ? 0.854 2.828 29.313 1.00 22.57 384 SER A C 1
ATOM 2912 O O . SER A 1 379 ? 0.473 2.184 30.289 1.00 24.42 384 SER A O 1
ATOM 2915 N N . LEU A 1 380 ? 0.231 2.738 28.141 1.00 17.25 385 LEU A N 1
ATOM 2916 C CA . LEU A 1 380 ? -0.907 1.843 27.969 1.00 16.16 385 LEU A CA 1
ATOM 2917 C C . LEU A 1 380 ? -0.491 0.387 27.891 1.00 14.98 385 LEU A C 1
ATOM 2918 O O . LEU A 1 380 ? -1.272 -0.476 28.284 1.00 16.54 385 LEU A O 1
ATOM 2923 N N . TYR A 1 381 ? 0.700 0.110 27.358 1.00 15.61 386 TYR A N 1
ATOM 2924 C CA . TYR A 1 381 ? 1.072 -1.245 27.000 1.00 16.35 386 TYR A CA 1
ATOM 2925 C C . TYR A 1 381 ? 2.198 -1.898 27.785 1.00 20.20 386 TYR A C 1
ATOM 2926 O O . TYR A 1 381 ? 2.612 -3.024 27.481 1.00 27.00 386 TYR A O 1
ATOM 2935 N N . SER A 1 382 ? 2.681 -1.221 28.802 1.00 26.82 387 SER A N 1
ATOM 2936 C CA . SER A 1 382 ? 3.766 -1.795 29.600 1.00 35.61 387 SER A CA 1
ATOM 2937 C C . SER A 1 382 ? 3.297 -2.138 31.013 1.00 43.52 387 SER A C 1
ATOM 2938 O O . SER A 1 382 ? 2.317 -1.564 31.499 1.00 45.89 387 SER A O 1
#